Protein AF-A0A9E2JGV3-F1 (afdb_monomer_lite)

Secondary structure (DSSP, 8-state):
-HHHHHHHHHHH---EEEE---SS-SS-STT---EEEEETTEEEEEEEEEEEETTTT-SEEEEEEES-GGGGGGGEEEEEEETTSTTEEE-PPPP-SS-TTS-EEEEEEEEEEE-GGGEEE-TTTHHHHHHHHHHHHHHHHHHHHHHHHHHHHHHHHHHHTT-EETTEEGGGSHHHHHHHHHHHHHHHHHHHHHHHHHHHHHTT---HHHHHHHHHHHHHHHHHHHHHHHHHHGGGGGSTTSHHHHHHHHHGGGGTSSS-HHHHHHHHHHHHHHH---SSPPGGGSPP-TTTSS-TT-TTS-EEEETTT--EEESSS--SB-TTT--BGGGEEEEESPP-

Radius of gyration: 29.18 Å; chains: 1; bounding box: 86×60×70 Å

Structure (mmCIF, N/CA/C/O backbone):
data_AF-A0A9E2JGV3-F1
#
_entry.id   AF-A0A9E2JGV3-F1
#
loop_
_atom_site.group_PDB
_atom_site.id
_atom_site.type_symbol
_atom_site.label_atom_id
_atom_site.label_alt_id
_atom_site.label_comp_id
_atom_site.label_asym_id
_atom_site.label_entity_id
_atom_site.label_seq_id
_atom_site.pdbx_PDB_ins_code
_atom_site.Cartn_x
_atom_site.Cartn_y
_atom_site.Cartn_z
_atom_site.occupancy
_atom_site.B_iso_or_equiv
_atom_site.auth_seq_id
_atom_site.auth_comp_id
_atom_site.auth_asym_id
_atom_site.auth_atom_id
_atom_site.pdbx_PDB_model_num
ATOM 1 N N . LEU A 1 1 ? -14.587 -15.743 19.458 1.00 94.06 1 LEU A N 1
ATOM 2 C CA . LEU A 1 1 ? -14.688 -15.073 18.136 1.00 94.06 1 LEU A CA 1
ATOM 3 C C . LEU A 1 1 ? -13.999 -15.836 16.995 1.00 94.06 1 LEU A C 1
ATOM 5 O O . LEU A 1 1 ? -14.697 -16.278 16.090 1.00 94.06 1 LEU A O 1
ATOM 9 N N . LYS A 1 2 ? -12.665 -16.020 17.023 1.00 95.88 2 LYS A N 1
ATOM 10 C CA . LYS A 1 2 ? -11.894 -16.655 15.927 1.00 95.88 2 LYS A CA 1
ATOM 11 C C . LYS A 1 2 ? -12.444 -18.017 15.488 1.00 95.88 2 LYS A C 1
ATOM 13 O O . LYS A 1 2 ? -12.725 -18.186 14.311 1.00 95.88 2 LYS A O 1
ATOM 18 N N . GLU A 1 3 ? -12.644 -18.942 16.425 1.00 96.44 3 GLU A N 1
ATOM 19 C CA . GLU A 1 3 ? -13.150 -20.292 16.134 1.00 96.44 3 GLU A CA 1
ATOM 20 C C . GLU A 1 3 ? -14.514 -20.279 15.430 1.00 96.44 3 GLU A C 1
ATOM 22 O O . GLU A 1 3 ? -14.697 -20.980 14.441 1.00 96.44 3 GLU A O 1
ATOM 27 N N . LYS A 1 4 ? -15.440 -19.417 15.871 1.00 95.94 4 LYS A N 1
ATOM 28 C CA . LYS A 1 4 ? -16.768 -19.269 15.258 1.00 95.94 4 LYS A CA 1
ATOM 29 C C . LYS A 1 4 ? -16.677 -18.776 13.813 1.00 95.94 4 LYS A C 1
ATOM 31 O O . LYS A 1 4 ? -17.237 -19.404 12.927 1.00 95.94 4 LYS A O 1
ATOM 36 N N . TYR A 1 5 ? -16.001 -17.657 13.558 1.00 97.06 5 TYR A N 1
ATOM 37 C CA . TYR A 1 5 ? -16.059 -17.025 12.233 1.00 97.06 5 TYR A CA 1
ATOM 38 C C . TYR A 1 5 ? -15.041 -17.608 11.247 1.00 97.06 5 TYR A C 1
ATOM 40 O O . TYR A 1 5 ? -15.410 -17.881 10.108 1.00 97.06 5 TYR A O 1
ATOM 48 N N . LEU A 1 6 ? -13.793 -17.871 11.660 1.00 96.88 6 LEU A N 1
ATOM 49 C CA . LEU A 1 6 ? -12.765 -18.408 10.754 1.00 96.88 6 LEU A CA 1
ATOM 50 C C . LEU A 1 6 ? -13.110 -19.818 10.264 1.00 96.88 6 LEU A C 1
ATOM 52 O O . LEU A 1 6 ? -12.894 -20.117 9.092 1.00 96.88 6 LEU A O 1
ATOM 56 N N . THR A 1 7 ? -13.710 -20.657 11.116 1.00 97.06 7 THR A N 1
ATOM 57 C CA . THR A 1 7 ? -14.192 -21.984 10.705 1.00 97.06 7 THR A CA 1
ATOM 58 C C . THR A 1 7 ? -15.264 -21.875 9.624 1.00 97.06 7 THR A C 1
ATOM 60 O O . THR A 1 7 ? -15.201 -22.596 8.632 1.00 97.06 7 THR A O 1
ATOM 63 N N . ARG A 1 8 ? -16.219 -20.947 9.769 1.00 96.44 8 ARG A N 1
ATOM 64 C CA . ARG A 1 8 ? -17.284 -20.731 8.777 1.00 96.44 8 ARG A CA 1
ATOM 65 C C . ARG A 1 8 ? -16.744 -20.152 7.475 1.00 96.44 8 ARG A C 1
ATOM 67 O O . ARG A 1 8 ? -17.118 -20.612 6.407 1.00 96.44 8 ARG A O 1
ATOM 74 N N . ILE A 1 9 ? -15.804 -19.212 7.546 1.00 96.69 9 ILE A N 1
ATOM 75 C CA . ILE A 1 9 ? -15.106 -18.687 6.362 1.00 96.69 9 ILE A CA 1
ATOM 76 C C . ILE A 1 9 ? -14.437 -19.816 5.578 1.00 96.69 9 ILE A C 1
ATOM 78 O O . ILE A 1 9 ? -14.636 -19.920 4.371 1.00 96.69 9 ILE A O 1
ATOM 82 N N . ALA A 1 10 ? -13.697 -20.689 6.264 1.00 96.38 10 ALA A N 1
ATOM 83 C CA . ALA A 1 10 ? -12.974 -21.776 5.617 1.00 96.38 10 ALA A CA 1
ATOM 84 C C . ALA A 1 10 ? -13.891 -22.897 5.094 1.00 96.38 10 ALA A C 1
ATOM 86 O O . ALA A 1 10 ? -13.617 -23.454 4.036 1.00 96.38 10 ALA A O 1
ATOM 87 N N . ARG A 1 11 ? -14.958 -23.251 5.827 1.00 97.25 11 ARG A N 1
ATOM 88 C CA . ARG A 1 11 ? -15.815 -24.411 5.509 1.00 97.25 11 ARG A CA 1
ATOM 89 C C . ARG A 1 11 ? -17.047 -24.078 4.670 1.00 97.25 11 ARG A C 1
ATOM 91 O O . ARG A 1 11 ? -17.485 -24.916 3.894 1.00 97.25 11 ARG A O 1
ATOM 98 N N . GLU A 1 12 ? -17.612 -22.885 4.829 1.00 97.00 12 GLU A N 1
ATOM 99 C CA . GLU A 1 12 ? -18.848 -22.447 4.159 1.00 97.00 12 GLU A CA 1
ATOM 100 C C . GLU A 1 12 ? -18.577 -21.433 3.030 1.00 97.00 12 GLU A C 1
ATOM 102 O O . GLU A 1 12 ? -19.521 -20.860 2.490 1.00 97.00 12 GLU A O 1
ATOM 107 N N . PHE A 1 13 ? -17.307 -21.175 2.687 1.00 94.81 13 PHE A N 1
ATOM 108 C CA . PHE A 1 13 ? -16.891 -20.193 1.672 1.00 94.81 13 PHE A CA 1
ATOM 109 C C . PHE A 1 13 ? -17.457 -18.781 1.903 1.00 94.81 13 PHE A C 1
ATOM 111 O O . PHE A 1 13 ? -17.779 -18.055 0.960 1.00 94.81 13 PHE A O 1
ATOM 118 N N . LYS A 1 14 ? -17.573 -18.379 3.174 1.00 97.31 14 LYS A N 1
ATOM 119 C CA . LYS A 1 14 ? -18.063 -17.048 3.547 1.00 97.31 14 LYS A CA 1
ATOM 120 C C . LYS A 1 14 ? -17.065 -15.966 3.160 1.00 97.31 14 LYS A C 1
ATOM 122 O O . LYS A 1 14 ? -15.858 -16.114 3.358 1.00 97.31 14 LYS A O 1
ATOM 127 N N . LEU A 1 15 ? -17.575 -14.855 2.639 1.00 97.38 15 LEU A N 1
ATOM 128 C CA . LEU A 1 15 ? -16.768 -13.723 2.200 1.00 97.38 15 LEU A CA 1
ATOM 129 C C . LEU A 1 15 ? -16.633 -12.678 3.305 1.00 97.38 15 LEU A C 1
ATOM 131 O O . LEU A 1 15 ? -17.536 -12.467 4.115 1.00 97.38 15 LEU A O 1
ATOM 135 N N . MET A 1 16 ? -15.500 -11.979 3.301 1.00 97.81 16 MET A N 1
ATOM 136 C CA . MET A 1 16 ? -15.219 -10.895 4.236 1.00 97.81 16 MET A CA 1
ATOM 137 C C . MET A 1 16 ? -14.888 -9.592 3.519 1.00 97.81 16 MET A C 1
ATOM 139 O O . MET A 1 16 ? -14.370 -9.594 2.397 1.00 97.81 16 MET A O 1
ATOM 143 N N . CYS A 1 17 ? -15.111 -8.482 4.219 1.00 98.12 17 CYS A N 1
ATOM 144 C CA . CYS A 1 17 ? -14.549 -7.185 3.872 1.00 98.12 17 CYS A CA 1
ATOM 145 C C . CYS A 1 17 ? -13.900 -6.498 5.080 1.00 98.12 17 CYS A C 1
ATOM 147 O O . CYS A 1 17 ? -14.231 -6.765 6.237 1.00 98.12 17 CYS A O 1
ATOM 149 N N . PHE A 1 18 ? -12.995 -5.568 4.788 1.00 98.19 18 PHE A N 1
ATOM 150 C CA . PHE A 1 18 ? -12.298 -4.742 5.769 1.00 98.19 18 PHE A CA 1
ATOM 151 C C . PHE A 1 18 ? -12.720 -3.285 5.572 1.00 98.19 18 PHE A C 1
ATOM 153 O O . PHE A 1 18 ? -12.476 -2.711 4.510 1.00 98.19 18 PHE A O 1
ATOM 160 N N . ALA A 1 19 ? -13.402 -2.707 6.560 1.00 97.94 19 ALA A N 1
ATOM 161 C CA . ALA A 1 19 ? -14.050 -1.410 6.441 1.00 97.94 19 ALA A CA 1
ATOM 162 C C . ALA A 1 19 ? -13.463 -0.378 7.406 1.00 97.94 19 ALA A C 1
ATOM 164 O O . ALA A 1 19 ? -13.861 -0.255 8.568 1.00 97.94 19 ALA A O 1
ATOM 165 N N . THR A 1 20 ? -12.520 0.395 6.877 1.00 97.12 20 THR A N 1
ATOM 166 C CA . THR A 1 20 ? -11.820 1.453 7.613 1.00 97.12 20 THR A CA 1
ATOM 167 C C . THR A 1 20 ? -12.150 2.822 7.043 1.00 97.12 20 THR A C 1
ATOM 169 O O . THR A 1 20 ? -12.650 3.669 7.781 1.00 97.12 20 THR A O 1
ATOM 172 N N . SER A 1 21 ? -11.920 3.012 5.742 1.00 97.88 21 SER A N 1
ATOM 173 C CA . SER A 1 21 ? -12.078 4.296 5.062 1.00 97.88 21 SER A CA 1
ATOM 174 C C . SER A 1 21 ? -13.523 4.795 5.038 1.00 97.88 21 SER A C 1
ATOM 176 O O . SER A 1 21 ? -14.486 4.025 4.995 1.00 97.88 21 SER A O 1
ATOM 178 N N . GLU A 1 22 ? -13.649 6.113 5.028 1.00 98.00 22 GLU A N 1
ATOM 179 C CA . GLU A 1 22 ? -14.891 6.879 4.987 1.00 98.00 22 GLU A CA 1
ATOM 180 C C . GLU A 1 22 ? -14.847 7.862 3.810 1.00 98.00 22 GLU A C 1
ATOM 182 O O . GLU A 1 22 ? -13.780 8.053 3.222 1.00 98.00 22 GLU A O 1
ATOM 187 N N . PRO A 1 23 ? -15.972 8.495 3.430 1.00 93.50 23 PRO A N 1
ATOM 188 C CA . PRO A 1 23 ? -15.994 9.423 2.298 1.00 93.50 23 PRO A CA 1
ATOM 189 C C . PRO A 1 23 ? -14.942 10.540 2.375 1.00 93.50 23 PRO A C 1
ATOM 191 O O . PRO A 1 23 ? -14.383 10.912 1.346 1.00 93.50 23 PRO A O 1
ATOM 194 N N . THR A 1 24 ? -14.647 11.038 3.578 1.00 90.69 24 THR A N 1
ATOM 195 C CA . THR A 1 24 ? -13.684 12.125 3.825 1.00 90.69 24 THR A CA 1
ATOM 196 C C . THR A 1 24 ? -12.366 11.655 4.444 1.00 90.69 24 THR A C 1
ATOM 198 O O . THR A 1 24 ? -11.428 12.442 4.507 1.00 90.69 24 THR A O 1
ATOM 201 N N . MET A 1 25 ? -12.264 10.385 4.858 1.00 94.31 25 MET A N 1
ATOM 202 C CA . MET A 1 25 ? -11.114 9.853 5.602 1.00 94.31 25 MET A CA 1
ATOM 203 C C . MET A 1 25 ? -10.569 8.583 4.946 1.00 94.31 25 MET A C 1
ATOM 205 O O . MET A 1 25 ? -11.193 7.520 4.965 1.00 94.31 25 MET A O 1
ATOM 209 N N . GLY A 1 26 ? -9.382 8.694 4.350 1.00 94.00 26 GLY A N 1
ATOM 210 C CA . GLY A 1 26 ? -8.675 7.586 3.699 1.00 94.00 26 GLY A CA 1
ATOM 211 C C . GLY A 1 26 ? -7.306 7.351 4.322 1.00 94.00 26 GLY A C 1
ATOM 212 O O . GLY A 1 26 ? -7.109 6.375 5.041 1.00 94.00 26 GLY A O 1
ATOM 213 N N . SER A 1 27 ? -6.370 8.258 4.037 1.00 95.69 27 SER A N 1
ATOM 214 C CA . SER A 1 27 ? -5.021 8.237 4.615 1.00 95.69 27 SER A CA 1
ATOM 215 C C . SER A 1 27 ? -5.030 8.553 6.112 1.00 95.69 27 SER A C 1
ATOM 217 O O . SER A 1 27 ? -4.317 7.902 6.872 1.00 95.69 27 SER A O 1
ATOM 219 N N . ASP A 1 28 ? -5.863 9.509 6.534 1.00 95.50 28 ASP A N 1
ATOM 220 C CA . ASP A 1 28 ? -6.082 9.828 7.944 1.00 95.50 28 ASP A CA 1
ATOM 221 C C . ASP A 1 28 ? -7.122 8.882 8.559 1.00 95.50 28 ASP A C 1
ATOM 223 O O . ASP A 1 28 ? -8.303 9.189 8.692 1.00 95.50 28 ASP A O 1
ATOM 227 N N . VAL A 1 29 ? -6.674 7.677 8.909 1.00 93.81 29 VAL A N 1
ATOM 228 C CA . VAL A 1 29 ? -7.513 6.681 9.595 1.00 93.81 29 VAL A CA 1
ATOM 229 C C . VAL A 1 29 ? -7.867 7.122 11.023 1.00 93.81 29 VAL A C 1
ATOM 231 O O . VAL A 1 29 ? -8.829 6.616 11.594 1.00 93.81 29 VAL A O 1
ATOM 234 N N . ALA A 1 30 ? -7.105 8.042 11.616 1.00 95.88 30 ALA A N 1
ATOM 235 C CA . ALA A 1 30 ? -7.343 8.521 12.974 1.00 95.88 30 ALA A CA 1
ATOM 236 C C . ALA A 1 30 ? -8.586 9.413 13.060 1.00 95.88 30 ALA A C 1
ATOM 238 O O . ALA A 1 30 ? -9.268 9.406 14.080 1.00 95.88 30 ALA A O 1
ATOM 239 N N . GLY A 1 31 ? -8.876 10.146 11.981 1.00 95.88 31 GLY A N 1
ATOM 240 C CA . GLY A 1 31 ? -9.989 11.087 11.876 1.00 95.88 31 GLY A CA 1
ATOM 241 C C . GLY A 1 31 ? -11.352 10.475 11.535 1.00 95.88 31 GLY A C 1
ATOM 242 O O . GLY A 1 31 ? -12.267 11.215 11.192 1.00 95.88 31 GLY A O 1
ATOM 243 N N . ILE A 1 32 ? -11.525 9.149 11.573 1.00 97.56 32 ILE A N 1
ATOM 244 C CA . ILE A 1 32 ? -12.810 8.519 11.220 1.00 97.56 32 ILE A CA 1
ATOM 245 C C . ILE A 1 32 ? -13.972 8.987 12.117 1.00 97.56 32 ILE A C 1
ATOM 247 O O . ILE A 1 32 ? -13.807 9.196 13.317 1.00 97.56 32 ILE A O 1
ATOM 251 N N . HIS A 1 33 ? -15.171 9.078 11.540 1.00 97.38 33 HIS A N 1
ATOM 252 C CA . HIS A 1 33 ? -16.380 9.585 12.189 1.00 97.38 33 HIS A CA 1
ATOM 253 C C . HIS A 1 33 ? -17.470 8.534 12.409 1.00 97.38 33 HIS A C 1
ATOM 255 O O . HIS A 1 33 ? -18.424 8.815 13.129 1.00 97.38 33 HIS A O 1
ATOM 261 N N . CYS A 1 34 ? -17.382 7.337 11.817 1.00 98.19 34 CYS A N 1
ATOM 262 C CA . CYS A 1 34 ? -18.325 6.259 12.118 1.00 98.19 34 CYS A CA 1
ATOM 263 C C . CYS A 1 34 ? -18.299 5.972 13.624 1.00 98.19 34 CYS A C 1
ATOM 265 O O . CYS A 1 34 ? -17.265 5.572 14.163 1.00 98.19 34 CYS A O 1
ATOM 267 N N . LEU A 1 35 ? -19.436 6.178 14.287 1.00 98.50 35 LEU A N 1
ATOM 268 C CA . LEU A 1 35 ? -19.555 6.145 15.737 1.00 98.50 35 LEU A CA 1
ATOM 269 C C . LEU A 1 35 ? -19.855 4.739 16.237 1.00 98.50 35 LEU A C 1
ATOM 271 O O . LEU A 1 35 ? -20.650 4.020 15.636 1.00 98.50 35 LEU A O 1
ATOM 275 N N . ALA A 1 36 ? -19.260 4.394 17.373 1.00 98.56 36 ALA A N 1
ATOM 276 C CA . ALA A 1 36 ? -19.594 3.239 18.189 1.00 98.56 36 ALA A CA 1
ATOM 277 C C . ALA A 1 36 ? -20.024 3.721 19.578 1.00 98.56 36 ALA A C 1
ATOM 279 O O . ALA A 1 36 ? -19.198 3.896 20.469 1.00 98.56 36 ALA A O 1
ATOM 280 N N . ARG A 1 37 ? -21.321 3.963 19.780 1.00 98.19 37 ARG A N 1
ATOM 281 C CA . ARG A 1 37 ? -21.833 4.384 21.090 1.00 98.19 37 ARG A CA 1
ATOM 282 C C . ARG A 1 37 ? -21.936 3.169 22.004 1.00 98.19 37 ARG A C 1
ATOM 284 O O . ARG A 1 37 ? -22.595 2.200 21.639 1.00 98.19 37 ARG A O 1
ATOM 291 N N . GLN A 1 38 ? -21.334 3.229 23.186 1.00 97.38 38 GLN A N 1
ATOM 292 C CA . GLN A 1 38 ? -21.495 2.175 24.186 1.00 97.38 38 GLN A CA 1
ATOM 293 C C . GLN A 1 38 ? -22.949 2.116 24.688 1.00 97.38 38 GLN A C 1
ATOM 295 O O . GLN A 1 38 ? -23.578 3.153 24.924 1.00 97.38 38 GLN A O 1
ATOM 300 N N . ASP A 1 39 ? -23.483 0.904 24.827 1.00 97.44 39 ASP A N 1
ATOM 301 C CA . ASP A 1 39 ? -24.850 0.626 25.273 1.00 97.44 39 ASP A CA 1
ATOM 302 C C . ASP A 1 39 ? -24.849 -0.611 26.181 1.00 97.44 39 ASP A C 1
ATOM 304 O O . ASP A 1 39 ? -25.036 -1.744 25.738 1.00 97.44 39 ASP A O 1
ATOM 308 N N . GLY A 1 40 ? -24.552 -0.392 27.465 1.00 96.50 40 GLY A N 1
ATOM 309 C CA . GLY A 1 40 ? -24.250 -1.473 28.403 1.00 96.50 40 GLY A CA 1
ATOM 310 C C . GLY A 1 40 ? -22.936 -2.171 28.042 1.00 96.50 40 GLY A C 1
ATOM 311 O O . GLY A 1 40 ? -21.877 -1.539 28.004 1.00 96.50 40 GLY A O 1
ATOM 312 N N . GLU A 1 41 ? -23.014 -3.478 27.793 1.00 95.50 41 GLU A N 1
ATOM 313 C CA . GLU A 1 41 ? -21.887 -4.306 27.343 1.00 95.50 41 GLU A CA 1
ATOM 314 C C . GLU A 1 41 ? -21.690 -4.288 25.815 1.00 95.50 41 GLU A C 1
ATOM 316 O O . GLU A 1 41 ? -20.627 -4.674 25.324 1.00 95.50 41 GLU A O 1
ATOM 321 N N . ASP A 1 42 ? -22.693 -3.809 25.079 1.00 97.94 42 ASP A N 1
ATOM 322 C CA . ASP A 1 42 ? -22.725 -3.770 23.621 1.00 97.94 42 ASP A CA 1
ATOM 323 C C . ASP A 1 42 ? -22.298 -2.400 23.076 1.00 97.94 42 ASP A C 1
ATOM 325 O O . ASP A 1 42 ? -22.121 -1.417 23.806 1.00 97.94 42 ASP A O 1
ATOM 329 N N . TYR A 1 43 ? -22.207 -2.316 21.748 1.00 98.62 43 TYR A N 1
ATOM 330 C CA . TYR A 1 43 ? -22.047 -1.062 21.019 1.00 98.62 43 TYR A CA 1
ATOM 331 C C . TYR A 1 43 ? -23.143 -0.876 19.974 1.00 98.62 43 TYR A C 1
ATOM 333 O O . TYR A 1 43 ? -23.581 -1.829 19.336 1.00 98.62 43 TYR A O 1
ATOM 341 N N . ILE A 1 44 ? -23.544 0.371 19.744 1.00 98.69 44 ILE A N 1
ATOM 342 C CA . ILE A 1 44 ? -24.434 0.768 18.653 1.00 98.69 44 ILE A CA 1
ATOM 343 C C . ILE A 1 44 ? -23.620 1.530 17.610 1.00 98.69 44 ILE A C 1
ATOM 345 O O . ILE A 1 44 ? -23.088 2.606 17.901 1.00 98.69 44 ILE A O 1
ATOM 349 N N . LEU A 1 45 ? -23.528 0.982 16.396 1.00 98.75 45 LEU A N 1
ATOM 350 C CA . LEU A 1 45 ? -22.815 1.610 15.288 1.00 98.75 45 LEU A CA 1
ATOM 351 C C . LEU A 1 45 ? -23.727 2.520 14.463 1.00 98.75 45 LEU A C 1
ATOM 353 O O . LEU A 1 45 ? -24.802 2.106 14.022 1.00 98.75 45 LEU A O 1
ATOM 357 N N . ASN A 1 46 ? -23.245 3.734 14.193 1.00 98.75 46 ASN A N 1
ATOM 358 C CA . ASN A 1 46 ? -23.898 4.711 13.327 1.00 98.75 46 ASN A CA 1
ATOM 359 C C . ASN A 1 46 ? -22.876 5.418 12.430 1.00 98.75 46 ASN A C 1
ATOM 361 O O . ASN A 1 46 ? -21.893 5.977 12.912 1.00 98.75 46 ASN A O 1
ATOM 365 N N . GLY A 1 47 ? -23.118 5.423 11.119 1.00 97.88 47 GLY A N 1
ATOM 366 C CA . GLY A 1 47 ? -22.272 6.138 10.165 1.00 97.88 47 GLY A CA 1
ATOM 367 C C . GLY A 1 47 ? -22.140 5.437 8.822 1.00 97.88 47 GLY A C 1
ATOM 368 O O . GLY A 1 47 ? -22.996 4.654 8.400 1.00 97.88 47 GLY A O 1
ATOM 369 N N . SER A 1 48 ? -21.054 5.740 8.118 1.00 97.94 48 SER A N 1
ATOM 370 C CA . SER A 1 48 ? -20.788 5.186 6.795 1.00 97.94 48 SER A CA 1
ATOM 371 C C . SER A 1 48 ? -19.327 4.825 6.609 1.00 97.94 48 SER A C 1
ATOM 373 O O . SER A 1 48 ? -18.441 5.536 7.073 1.00 97.94 48 SER A O 1
ATOM 375 N N . LYS A 1 49 ? -19.095 3.763 5.846 1.00 98.62 49 LYS A N 1
ATOM 376 C CA . LYS A 1 49 ? -17.793 3.400 5.293 1.00 98.62 49 LYS A CA 1
ATOM 377 C C . LYS A 1 49 ? -17.848 3.494 3.779 1.00 98.62 49 LYS A C 1
ATOM 379 O O . LYS A 1 49 ? -18.912 3.348 3.176 1.00 98.62 49 LYS A O 1
ATOM 384 N N . TYR A 1 50 ? -16.711 3.748 3.151 1.00 98.12 50 TYR A N 1
ATOM 385 C CA . TYR A 1 50 ? -16.647 3.946 1.709 1.00 98.12 50 TYR A CA 1
ATOM 386 C C . TYR A 1 50 ? -15.388 3.321 1.117 1.00 98.12 50 TYR A C 1
ATOM 388 O O . TYR A 1 50 ? -14.400 3.140 1.820 1.00 98.12 50 TYR A O 1
ATOM 396 N N . TRP A 1 51 ? -15.444 2.973 -0.171 1.00 98.06 51 TRP A N 1
ATOM 397 C CA . TRP A 1 51 ? -14.402 2.211 -0.877 1.00 98.06 51 TRP A CA 1
ATOM 398 C C . TRP A 1 51 ? -14.225 0.761 -0.399 1.00 98.06 51 TRP A C 1
ATOM 400 O O . TRP A 1 51 ? -13.132 0.203 -0.480 1.00 98.06 51 TRP A O 1
ATOM 410 N N . ILE A 1 52 ? -15.296 0.115 0.075 1.00 98.62 52 ILE A N 1
ATOM 411 C CA . ILE A 1 52 ? -15.186 -1.198 0.714 1.00 98.62 52 ILE A CA 1
ATOM 412 C C . ILE A 1 52 ? -15.221 -2.318 -0.317 1.00 98.62 52 ILE A C 1
ATOM 414 O O . ILE A 1 52 ? -16.278 -2.674 -0.847 1.00 98.62 52 ILE A O 1
ATOM 418 N N . THR A 1 53 ? -14.046 -2.889 -0.586 1.00 98.50 53 THR A N 1
ATOM 419 C CA . THR A 1 53 ? -13.896 -4.103 -1.394 1.00 98.50 53 THR A CA 1
ATOM 420 C C . THR A 1 53 ? -14.696 -5.249 -0.779 1.00 98.50 53 THR A C 1
ATOM 422 O O . THR A 1 53 ? -14.639 -5.465 0.428 1.00 98.50 53 THR A O 1
ATOM 425 N N . ASN A 1 54 ? -15.444 -5.973 -1.610 1.00 98.25 54 ASN A N 1
ATOM 426 C CA . ASN A 1 54 ? -16.414 -7.006 -1.239 1.00 98.25 54 ASN A CA 1
ATOM 427 C C . ASN A 1 54 ? -17.606 -6.539 -0.390 1.00 98.25 54 ASN A C 1
ATOM 429 O O . ASN A 1 54 ? -18.425 -7.382 -0.053 1.00 98.25 54 ASN A O 1
ATOM 433 N N . GLY A 1 55 ? -17.791 -5.257 -0.057 1.00 97.81 55 GLY A N 1
ATOM 434 C CA . GLY A 1 55 ? -18.882 -4.852 0.852 1.00 97.81 55 GLY A CA 1
ATOM 435 C C . GLY A 1 55 ? -20.292 -5.231 0.356 1.00 97.81 55 GLY A C 1
ATOM 436 O O . GLY A 1 55 ? -21.192 -5.523 1.141 1.00 97.81 55 GLY A O 1
ATOM 437 N N . GLY A 1 56 ? -20.487 -5.319 -0.961 1.00 97.12 56 GLY A N 1
ATOM 438 C CA . GLY A 1 56 ? -21.734 -5.760 -1.585 1.00 97.12 56 GLY A CA 1
ATOM 439 C C . GLY A 1 56 ? -21.937 -7.277 -1.590 1.00 97.12 56 GLY A C 1
ATOM 440 O O . GLY A 1 56 ? -23.039 -7.709 -1.910 1.00 97.12 56 GLY A O 1
ATOM 441 N N . LEU A 1 57 ? -20.930 -8.065 -1.204 1.00 97.44 57 LEU A N 1
ATOM 442 C CA . LEU A 1 57 ? -20.921 -9.534 -1.256 1.00 97.44 57 LEU A CA 1
ATOM 443 C C . LEU A 1 57 ? -20.535 -10.203 0.077 1.00 97.44 57 LEU A C 1
ATOM 445 O O . LEU A 1 57 ? -20.860 -11.365 0.280 1.00 97.44 57 LEU A O 1
ATOM 449 N N . ALA A 1 58 ? -19.833 -9.497 0.965 1.00 98.06 58 ALA A N 1
ATOM 450 C CA . ALA A 1 58 ? -19.293 -10.036 2.206 1.00 98.06 58 ALA A CA 1
ATOM 451 C C . ALA A 1 58 ? -20.404 -10.433 3.182 1.00 98.06 58 ALA A C 1
ATOM 453 O O . ALA A 1 58 ? -21.354 -9.671 3.384 1.00 98.06 58 ALA A O 1
ATOM 454 N N . ASP A 1 59 ? -20.242 -11.598 3.809 1.00 98.25 59 ASP A N 1
ATOM 455 C CA . ASP A 1 59 ? -21.066 -12.073 4.920 1.00 98.25 59 ASP A CA 1
ATOM 456 C C . ASP A 1 59 ? -20.654 -11.396 6.234 1.00 98.25 59 ASP A C 1
ATOM 458 O O . ASP A 1 59 ? -21.509 -11.048 7.051 1.00 98.25 59 ASP A O 1
ATOM 462 N N . TYR A 1 60 ? -19.344 -11.185 6.417 1.00 98.38 60 TYR A N 1
ATOM 463 C CA . TYR A 1 60 ? -18.757 -10.612 7.629 1.00 98.38 60 TYR A CA 1
ATOM 464 C C . TYR A 1 60 ? -17.913 -9.381 7.322 1.00 98.38 60 TYR A C 1
ATOM 466 O O . TYR A 1 60 ? -17.169 -9.328 6.341 1.00 98.38 60 TYR A O 1
ATOM 474 N N . MET A 1 61 ? -17.994 -8.392 8.201 1.00 98.38 61 MET A N 1
ATOM 475 C CA . MET A 1 61 ? -17.331 -7.109 8.029 1.00 98.38 61 MET A CA 1
ATOM 476 C C . MET A 1 61 ? -16.519 -6.791 9.278 1.00 98.38 61 MET A C 1
ATOM 478 O O . MET A 1 61 ? -17.072 -6.712 10.374 1.00 98.38 61 MET A O 1
ATOM 482 N N . THR A 1 62 ? -15.218 -6.570 9.112 1.00 98.38 62 THR A N 1
ATOM 483 C CA . THR A 1 62 ? -14.410 -5.918 10.147 1.00 98.38 62 THR A CA 1
ATOM 484 C C . THR A 1 62 ? -14.595 -4.415 9.996 1.00 98.38 62 THR A C 1
ATOM 486 O O . THR A 1 62 ? -14.147 -3.848 9.000 1.00 98.38 62 THR A O 1
ATOM 489 N N . ILE A 1 63 ? -15.255 -3.772 10.956 1.00 98.38 63 ILE A N 1
ATOM 490 C CA . ILE A 1 63 ? -15.532 -2.333 10.959 1.00 98.38 63 ILE A CA 1
ATOM 491 C C . ILE A 1 63 ? -14.657 -1.648 12.005 1.00 98.38 63 ILE A C 1
ATOM 493 O O . ILE A 1 63 ? -14.636 -2.067 13.160 1.00 98.38 63 ILE A O 1
ATOM 497 N N . PHE A 1 64 ? -13.978 -0.568 11.623 1.00 98.62 64 PHE A N 1
ATOM 498 C CA . PHE A 1 64 ? -13.315 0.331 12.572 1.00 98.62 64 PHE A CA 1
ATOM 499 C C . PHE A 1 64 ? -14.210 1.533 12.829 1.00 98.62 64 PHE A C 1
ATOM 501 O O . PHE A 1 64 ? -14.619 2.199 11.882 1.00 98.62 64 PHE A O 1
ATOM 508 N N . ALA A 1 65 ? -14.517 1.815 14.086 1.00 98.56 65 ALA A N 1
ATOM 509 C CA . ALA A 1 65 ? -15.399 2.911 14.476 1.00 98.56 65 ALA A CA 1
ATOM 510 C C . ALA A 1 65 ? -14.868 3.565 15.752 1.00 98.56 65 ALA A C 1
ATOM 512 O O . ALA A 1 65 ? -14.194 2.909 16.549 1.00 98.56 65 ALA A O 1
ATOM 513 N N . THR A 1 66 ? -15.139 4.855 15.924 1.00 98.44 66 THR A N 1
ATOM 514 C CA . THR A 1 66 ? -14.673 5.631 17.074 1.00 98.44 66 THR A CA 1
ATOM 515 C C . THR A 1 66 ? -15.775 5.804 18.113 1.00 98.44 66 THR A C 1
ATOM 517 O O . THR A 1 66 ? -16.942 5.972 17.765 1.00 98.44 66 THR A O 1
ATOM 520 N N . VAL A 1 67 ? -15.423 5.785 19.397 1.00 98.00 67 VAL A N 1
ATOM 521 C CA . VAL A 1 67 ? -16.343 6.200 20.473 1.00 98.00 67 VAL A CA 1
ATOM 522 C C . VAL A 1 67 ? -16.392 7.721 20.632 1.00 98.00 67 VAL A C 1
ATOM 524 O O . VAL A 1 67 ? -17.372 8.256 21.138 1.00 98.00 67 VAL A O 1
ATOM 527 N N . ASN A 1 68 ? -15.333 8.409 20.197 1.00 96.31 68 ASN A N 1
ATOM 528 C CA . ASN A 1 68 ? -15.200 9.859 20.221 1.00 96.31 68 ASN A CA 1
ATOM 529 C C . ASN A 1 68 ? -14.214 10.292 19.115 1.00 96.31 68 ASN A C 1
ATOM 531 O O . ASN A 1 68 ? -13.027 9.972 19.225 1.00 96.31 68 ASN A O 1
ATOM 535 N N . PRO A 1 69 ? -14.653 11.018 18.069 1.00 93.75 69 PRO A N 1
ATOM 536 C CA . PRO A 1 69 ? -13.761 11.524 17.023 1.00 93.75 69 PRO A CA 1
ATOM 537 C C . PRO A 1 69 ? -12.593 12.372 17.554 1.00 93.75 69 PRO A C 1
ATOM 539 O O . PRO A 1 69 ? -11.487 12.284 17.027 1.00 93.75 69 PRO A O 1
ATOM 542 N N . GLU A 1 70 ? -12.797 13.132 18.634 1.00 96.31 70 GLU A N 1
ATOM 543 C CA . GLU A 1 70 ? -11.755 13.980 19.234 1.00 96.31 70 GLU A CA 1
ATOM 544 C C . GLU A 1 70 ? -10.630 13.166 19.885 1.00 96.31 70 GLU A C 1
ATOM 546 O O . GLU A 1 70 ? -9.501 13.636 19.993 1.00 96.31 70 GLU A O 1
ATOM 551 N N . ALA A 1 71 ? -10.904 11.918 20.277 1.00 95.88 71 ALA A N 1
ATOM 552 C CA . ALA A 1 71 ? -9.904 11.028 20.864 1.00 95.88 71 ALA A CA 1
ATOM 553 C C . ALA A 1 71 ? -8.951 10.413 19.819 1.00 95.88 71 ALA A C 1
ATOM 555 O O . ALA A 1 71 ? -8.024 9.686 20.190 1.00 95.88 71 ALA A O 1
ATOM 556 N N . GLN A 1 72 ? -9.174 10.670 18.522 1.00 95.81 72 GLN A N 1
ATOM 557 C CA . GLN A 1 72 ? -8.356 10.184 17.406 1.00 95.81 72 GLN A CA 1
ATOM 558 C C . GLN A 1 72 ? -8.017 8.686 17.554 1.00 95.81 72 GLN A C 1
ATOM 560 O O . GLN A 1 72 ? -8.897 7.855 17.783 1.00 95.81 72 GLN A O 1
ATOM 565 N N . HIS A 1 73 ? -6.731 8.321 17.491 1.00 95.88 73 HIS A N 1
ATOM 566 C CA . HIS A 1 73 ? -6.246 6.945 17.626 1.00 95.88 73 HIS A CA 1
ATOM 567 C C . HIS A 1 73 ? -6.751 6.229 18.892 1.00 95.88 73 HIS A C 1
ATOM 569 O O . HIS A 1 73 ? -7.003 5.023 18.845 1.00 95.88 73 HIS A O 1
ATOM 575 N N . ALA A 1 74 ? -6.918 6.957 20.003 1.00 96.75 74 ALA A N 1
ATOM 576 C CA . ALA A 1 74 ? -7.342 6.407 21.289 1.00 96.75 74 ALA A CA 1
ATOM 577 C C . ALA A 1 74 ? -8.854 6.118 21.353 1.00 96.75 74 ALA A C 1
ATOM 579 O O . ALA A 1 74 ? -9.293 5.348 22.203 1.00 96.75 74 ALA A O 1
ATOM 580 N N . GLY A 1 75 ? -9.654 6.687 20.446 1.00 97.12 75 GLY A N 1
ATOM 581 C CA . GLY A 1 75 ? -11.100 6.453 20.377 1.00 97.12 75 GLY A CA 1
ATOM 582 C C . GLY A 1 75 ? -11.505 5.239 19.537 1.00 97.12 75 GLY A C 1
ATOM 583 O O . GLY A 1 75 ? -12.647 4.788 19.616 1.00 97.12 75 GLY A O 1
ATOM 584 N N . ILE A 1 76 ? -10.596 4.695 18.723 1.00 98.44 76 ILE A N 1
ATOM 585 C CA . ILE A 1 76 ? -10.942 3.715 17.684 1.00 98.44 76 ILE A CA 1
ATOM 586 C C . ILE A 1 76 ? -10.992 2.293 18.249 1.00 98.44 76 ILE A C 1
ATOM 588 O O . ILE A 1 76 ? -10.005 1.790 18.793 1.00 98.44 76 ILE A O 1
ATOM 592 N N . GLY A 1 77 ? -12.127 1.622 18.052 1.00 98.44 77 GLY A N 1
ATOM 593 C CA . GLY A 1 77 ? -12.324 0.185 18.253 1.00 98.44 77 GLY A CA 1
ATOM 594 C C . GLY A 1 77 ? -12.456 -0.574 16.929 1.00 98.44 77 GLY A C 1
ATOM 595 O O . GLY A 1 77 ? -12.536 0.025 15.852 1.00 98.44 77 GLY A O 1
ATOM 596 N N . ALA A 1 78 ? -12.476 -1.904 17.007 1.00 98.62 78 ALA A N 1
ATOM 597 C CA . ALA A 1 78 ? -12.713 -2.788 15.869 1.00 98.62 78 ALA A CA 1
ATOM 598 C C . ALA A 1 78 ? -13.812 -3.805 16.193 1.00 98.62 78 ALA A C 1
ATOM 600 O O . ALA A 1 78 ? -13.781 -4.462 17.234 1.00 98.62 78 ALA A O 1
ATOM 601 N N . PHE A 1 79 ? -14.751 -3.970 15.269 1.00 98.69 79 PHE A N 1
ATOM 602 C CA . PHE A 1 79 ? -16.000 -4.695 15.476 1.00 98.69 79 PHE A CA 1
ATOM 603 C C . PHE A 1 79 ? -16.240 -5.674 14.331 1.00 98.69 79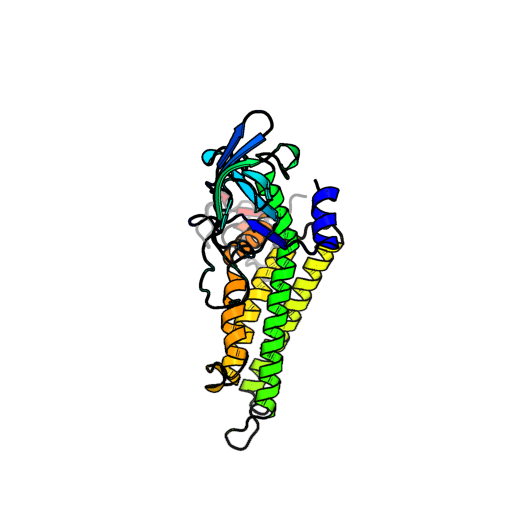 PHE A C 1
ATOM 605 O O . PHE A 1 79 ? -15.970 -5.350 13.175 1.00 98.69 79 PHE A O 1
ATOM 612 N N . LEU A 1 80 ? -16.763 -6.861 14.638 1.00 98.69 80 LEU A N 1
ATOM 613 C CA . LEU A 1 80 ? -17.253 -7.797 13.633 1.00 98.69 80 LEU A CA 1
ATOM 614 C C . LEU A 1 80 ? -18.762 -7.622 13.472 1.00 98.69 80 LEU A C 1
ATOM 616 O O . LEU A 1 80 ? -19.517 -7.850 14.416 1.00 98.69 80 LEU A O 1
ATOM 620 N N . VAL A 1 81 ? -19.194 -7.274 12.263 1.00 98.62 81 VAL A N 1
ATOM 621 C CA . VAL A 1 81 ? -20.604 -7.075 11.904 1.00 98.62 81 VAL A CA 1
ATOM 622 C C . VAL A 1 81 ? -21.008 -8.093 10.843 1.00 98.62 81 VAL A C 1
ATOM 624 O O . VAL A 1 81 ? -20.272 -8.303 9.877 1.00 98.62 81 VAL A O 1
ATOM 627 N N . GLU A 1 82 ? -22.173 -8.722 11.000 1.00 98.31 82 GLU A N 1
ATOM 628 C CA . GLU A 1 82 ? -22.738 -9.570 9.946 1.00 98.31 82 GLU A CA 1
ATOM 629 C C . GLU A 1 82 ? -23.628 -8.758 9.003 1.00 98.31 82 GLU A C 1
ATOM 631 O O . GLU A 1 82 ? -24.373 -7.871 9.417 1.00 98.31 82 GLU A O 1
ATOM 636 N N . ARG A 1 83 ? -23.596 -9.108 7.716 1.00 97.19 83 ARG A N 1
ATOM 637 C CA . ARG A 1 83 ? -24.350 -8.422 6.658 1.00 97.19 83 ARG A CA 1
ATOM 638 C C . ARG A 1 83 ? -25.851 -8.318 6.929 1.00 97.19 83 ARG A C 1
ATOM 640 O O . ARG A 1 83 ? -26.461 -7.314 6.581 1.00 97.19 83 ARG A O 1
ATOM 647 N N . ASN A 1 84 ? -26.438 -9.370 7.493 1.00 96.88 84 ASN A N 1
ATOM 648 C CA . ASN A 1 84 ? -27.888 -9.498 7.643 1.00 96.88 84 ASN A CA 1
ATOM 649 C C . ASN A 1 84 ? -28.416 -8.861 8.934 1.00 96.88 84 ASN A C 1
ATOM 651 O O . ASN A 1 84 ? -29.609 -8.963 9.217 1.00 96.88 84 ASN A O 1
ATOM 655 N N . TRP A 1 85 ? -27.551 -8.239 9.739 1.00 98.44 85 TRP A N 1
ATOM 656 C CA . TRP A 1 85 ? -27.998 -7.568 10.951 1.00 98.44 85 TRP A CA 1
ATOM 657 C C . TRP A 1 85 ? -28.852 -6.333 10.627 1.00 98.44 85 TRP A C 1
ATOM 659 O O . TRP A 1 85 ? -28.557 -5.610 9.667 1.00 98.44 85 TRP A O 1
ATOM 669 N N . PRO A 1 86 ? -29.904 -6.059 11.424 1.00 98.62 86 PRO A N 1
ATOM 670 C CA . PRO A 1 86 ? -30.720 -4.863 11.257 1.00 98.62 86 PRO A CA 1
ATOM 671 C C . PRO A 1 86 ? -29.860 -3.596 11.245 1.00 98.62 86 PRO A C 1
ATOM 673 O O . PRO A 1 86 ? -28.974 -3.437 12.080 1.00 98.62 86 PRO A O 1
ATOM 676 N N . GLY A 1 87 ? -30.122 -2.704 10.286 1.00 98.25 87 GLY A N 1
ATOM 677 C CA . GLY A 1 87 ? -29.409 -1.431 10.154 1.00 98.25 87 GLY A CA 1
ATOM 678 C C . GLY A 1 87 ? -28.171 -1.455 9.252 1.00 98.25 87 GLY A C 1
ATOM 679 O O . GLY A 1 87 ? -27.676 -0.384 8.903 1.00 98.25 87 GLY A O 1
ATOM 680 N N . VAL A 1 88 ? -27.694 -2.631 8.824 1.00 98.62 88 VAL A N 1
ATOM 681 C CA . VAL A 1 88 ? -26.578 -2.761 7.872 1.00 98.62 88 VAL A CA 1
ATOM 682 C C . VAL A 1 88 ? -27.096 -2.628 6.441 1.00 98.62 88 VAL A C 1
ATOM 684 O O . VAL A 1 88 ? -28.022 -3.327 6.029 1.00 98.62 88 VAL A O 1
ATOM 687 N N . ARG A 1 89 ? -26.502 -1.725 5.654 1.00 98.19 89 ARG A N 1
ATOM 688 C CA . ARG A 1 89 ? -26.864 -1.514 4.244 1.00 98.19 89 ARG A CA 1
ATOM 689 C C . ARG A 1 89 ? -25.627 -1.363 3.370 1.00 98.19 89 ARG A C 1
ATOM 691 O O . ARG A 1 89 ? -24.699 -0.640 3.719 1.00 98.19 89 ARG A O 1
ATOM 698 N N . ALA A 1 90 ? -25.647 -1.998 2.201 1.00 98.25 90 ALA A N 1
ATOM 699 C CA . ALA A 1 90 ? -24.647 -1.802 1.157 1.00 98.25 90 ALA A CA 1
ATOM 700 C C . ALA A 1 90 ? -25.202 -0.892 0.052 1.00 98.25 90 ALA A C 1
ATOM 702 O O . ALA A 1 90 ? -26.359 -1.020 -0.347 1.00 98.25 90 ALA A O 1
ATOM 703 N N . GLY A 1 91 ? -24.368 0.025 -0.432 1.00 97.38 91 GLY A N 1
ATOM 704 C CA . GLY A 1 91 ? -24.672 0.872 -1.579 1.00 97.38 91 GLY A CA 1
ATOM 705 C C . GLY A 1 91 ? -24.478 0.154 -2.916 1.00 97.38 91 GLY A C 1
ATOM 706 O O . GLY A 1 91 ? -24.181 -1.041 -2.984 1.00 97.38 91 GLY A O 1
ATOM 707 N N . GLN A 1 92 ? -24.613 0.916 -3.999 1.00 97.75 92 GLN A N 1
ATOM 708 C CA . GLN A 1 92 ? -24.345 0.420 -5.346 1.00 97.75 92 GLN A CA 1
ATOM 709 C C . GLN A 1 92 ? -22.846 0.191 -5.585 1.00 97.75 92 GLN A C 1
ATOM 711 O O . GLN A 1 92 ? -21.985 0.796 -4.940 1.00 97.75 92 GLN A O 1
ATOM 716 N N . HIS A 1 93 ? -22.547 -0.690 -6.541 1.00 98.12 93 HIS A N 1
ATOM 717 C CA . HIS A 1 93 ? -21.183 -0.944 -6.999 1.00 98.12 93 HIS A CA 1
ATOM 718 C C . HIS A 1 93 ? -20.575 0.307 -7.638 1.00 98.12 93 HIS A C 1
ATOM 720 O O . HIS A 1 93 ? -21.148 0.882 -8.561 1.00 98.12 93 HIS A O 1
ATOM 726 N N . ILE A 1 94 ? -19.395 0.706 -7.164 1.00 97.94 94 ILE A N 1
ATOM 727 C CA . ILE A 1 94 ? -18.725 1.927 -7.603 1.00 97.94 94 ILE A CA 1
ATOM 728 C C . ILE A 1 94 ? -18.055 1.694 -8.971 1.00 97.94 94 ILE A C 1
ATOM 730 O O . ILE A 1 94 ? -17.236 0.770 -9.103 1.00 97.94 94 ILE A O 1
ATOM 734 N N . PRO A 1 95 ? -18.332 2.534 -9.989 1.00 97.62 95 PRO A N 1
ATOM 735 C CA . PRO A 1 95 ? -17.636 2.476 -11.269 1.00 97.62 95 PRO A CA 1
ATOM 736 C C . PRO A 1 95 ? -16.182 2.945 -11.105 1.00 97.62 95 PRO A C 1
ATOM 738 O O . PRO A 1 95 ? -15.916 4.065 -10.679 1.00 97.62 95 PRO A O 1
ATOM 741 N N . LYS A 1 96 ? -15.224 2.073 -11.442 1.00 97.75 96 LYS A N 1
ATOM 742 C CA . LYS A 1 96 ? -13.777 2.312 -11.286 1.00 97.75 96 LYS A CA 1
ATOM 743 C C . LYS A 1 96 ? -13.042 2.225 -12.623 1.00 97.75 96 LYS A C 1
ATOM 745 O O . LYS A 1 96 ? -13.468 1.504 -13.525 1.00 97.75 96 LYS A O 1
ATOM 750 N N . LEU A 1 97 ? -11.886 2.887 -12.705 1.00 98.06 97 LEU A N 1
ATOM 751 C CA . LEU A 1 97 ? -10.957 2.811 -13.841 1.00 98.06 97 LEU A CA 1
ATOM 752 C C . LEU A 1 97 ? -10.491 1.366 -14.115 1.00 98.06 97 LEU A C 1
ATOM 754 O O . LEU A 1 97 ? -10.611 0.850 -15.230 1.00 98.06 97 LEU A O 1
ATOM 758 N N . GLY A 1 98 ? -9.969 0.711 -13.080 1.00 97.81 98 GLY A N 1
ATOM 759 C CA . GLY A 1 98 ? -9.444 -0.653 -13.105 1.00 97.81 98 GLY A CA 1
ATOM 760 C C . GLY A 1 98 ? -10.064 -1.527 -12.020 1.00 97.81 98 GLY A C 1
ATOM 761 O O . GLY A 1 98 ? -10.905 -1.073 -11.241 1.00 97.81 98 GLY A O 1
ATOM 762 N N . GLN A 1 99 ? -9.679 -2.801 -11.999 1.00 97.94 99 GLN A N 1
ATOM 763 C CA . GLN A 1 99 ? -10.185 -3.828 -11.083 1.00 97.94 99 GLN A CA 1
ATOM 764 C C . GLN A 1 99 ? -11.721 -3.879 -11.065 1.00 97.94 99 GLN A C 1
ATOM 766 O O . GLN A 1 99 ? -12.370 -3.991 -10.027 1.00 97.94 99 GLN A O 1
ATOM 771 N N . ARG A 1 100 ? -12.325 -3.743 -12.250 1.00 97.81 100 ARG A N 1
ATOM 772 C CA . ARG A 1 100 ? -13.769 -3.518 -12.423 1.00 97.81 100 ARG A CA 1
ATOM 773 C C . ARG A 1 100 ? -14.637 -4.702 -11.991 1.00 97.81 100 ARG A C 1
ATOM 775 O O . ARG A 1 100 ? -15.788 -4.481 -11.629 1.00 97.81 100 ARG A O 1
ATOM 782 N N . CYS A 1 101 ? -14.086 -5.918 -12.017 1.00 97.12 101 CYS A N 1
ATOM 783 C CA . CYS A 1 101 ? -14.753 -7.125 -11.523 1.00 97.12 101 CYS A CA 1
ATOM 784 C C . CYS A 1 101 ? -14.775 -7.217 -9.990 1.00 97.12 101 CYS A C 1
ATOM 786 O O . CYS A 1 101 ? -15.624 -7.911 -9.443 1.00 97.12 101 CYS A O 1
ATOM 788 N N . SER A 1 102 ? -13.871 -6.517 -9.297 1.00 97.69 102 SER A N 1
ATOM 789 C CA . SER A 1 102 ? -13.858 -6.471 -7.837 1.00 97.69 102 SER A CA 1
ATOM 790 C C . SER A 1 102 ? -15.002 -5.591 -7.353 1.00 97.69 102 SER A C 1
ATOM 792 O O . SER A 1 102 ? -15.045 -4.406 -7.704 1.00 97.69 102 SER A O 1
ATOM 794 N N . ASN A 1 103 ? -15.919 -6.159 -6.565 1.00 98.19 103 ASN A N 1
ATOM 795 C CA . ASN A 1 103 ? -17.022 -5.426 -5.953 1.00 98.19 103 ASN A CA 1
ATOM 796 C C . ASN A 1 103 ? -16.473 -4.381 -4.974 1.00 98.19 103 ASN A C 1
ATOM 798 O O . ASN A 1 103 ? -15.673 -4.707 -4.102 1.00 98.19 103 ASN A O 1
ATOM 802 N N . THR A 1 104 ? -16.900 -3.127 -5.106 1.00 98.50 104 THR A N 1
ATOM 803 C CA . THR A 1 104 ? -16.533 -2.056 -4.171 1.00 98.50 104 THR A CA 1
ATOM 804 C C . THR A 1 104 ? -17.746 -1.176 -3.957 1.00 98.50 104 THR A C 1
ATOM 806 O O . THR A 1 104 ? -18.313 -0.693 -4.933 1.00 98.50 104 THR A O 1
ATOM 809 N N . VAL A 1 105 ? -18.143 -0.970 -2.705 1.00 98.69 105 VAL A N 1
ATOM 810 C CA . VAL A 1 105 ? -19.373 -0.242 -2.360 1.00 98.69 105 VAL A CA 1
ATOM 811 C C . VAL A 1 105 ? -19.140 0.712 -1.190 1.00 98.69 105 VAL A C 1
ATOM 813 O O . VAL A 1 105 ? -18.135 0.621 -0.481 1.00 98.69 105 VAL A O 1
ATOM 816 N N . GLY A 1 106 ? -20.098 1.608 -0.965 1.00 98.44 106 GLY A N 1
ATOM 817 C CA . GLY A 1 106 ? -20.303 2.204 0.352 1.00 98.44 106 GLY A CA 1
ATOM 818 C C . GLY A 1 106 ? -21.054 1.246 1.279 1.00 98.44 106 GLY A C 1
ATOM 819 O O . GLY A 1 106 ? -21.863 0.441 0.815 1.00 98.44 106 GLY A O 1
ATOM 820 N N . LEU A 1 107 ? -20.807 1.347 2.580 1.00 98.56 107 LEU A N 1
ATOM 821 C CA . LEU A 1 107 ? -21.585 0.689 3.626 1.00 98.56 107 LEU A CA 1
ATOM 822 C C . LEU A 1 107 ? -22.186 1.755 4.539 1.00 98.56 107 LEU A C 1
ATOM 824 O O . LEU A 1 107 ? -21.533 2.751 4.845 1.00 98.56 107 LEU A O 1
ATOM 828 N N . ASN A 1 108 ? -23.414 1.542 4.989 1.00 98.44 108 ASN A N 1
ATOM 829 C CA . ASN A 1 108 ? -24.089 2.392 5.957 1.00 98.44 108 ASN A CA 1
ATOM 830 C C . ASN A 1 108 ? -24.568 1.545 7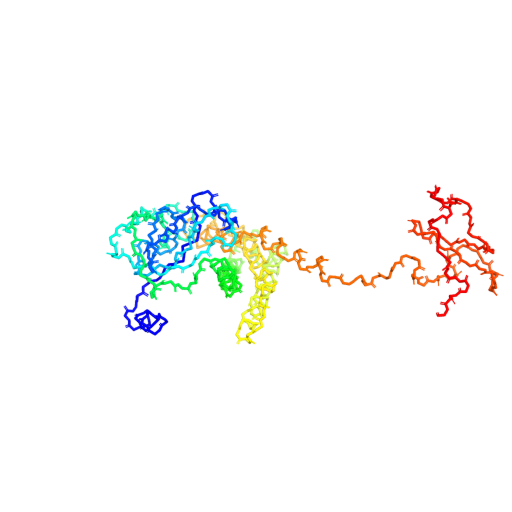.136 1.00 98.44 108 ASN A C 1
ATOM 832 O O . ASN A 1 108 ? -25.050 0.426 6.952 1.00 98.44 108 ASN A O 1
ATOM 836 N N . PHE A 1 109 ? -24.419 2.108 8.329 1.00 98.62 109 PHE A N 1
ATOM 837 C CA . PHE A 1 109 ? -24.832 1.515 9.589 1.00 98.62 109 PHE A CA 1
ATOM 838 C C . PHE A 1 109 ? -25.788 2.497 10.256 1.00 98.62 109 PHE A C 1
ATOM 840 O O . PHE A 1 109 ? -25.422 3.654 10.481 1.00 98.62 109 PHE A O 1
ATOM 847 N N . LYS A 1 110 ? -27.010 2.042 10.526 1.00 98.62 110 LYS A N 1
ATOM 848 C CA . LYS A 1 110 ? -28.022 2.793 11.267 1.00 98.62 110 LYS A CA 1
ATOM 849 C C . LYS A 1 110 ? -28.486 1.967 12.458 1.00 98.62 110 LYS A C 1
ATOM 851 O O . LYS A 1 110 ? -29.187 0.979 12.265 1.00 98.62 110 LYS A O 1
ATOM 856 N N . ASP A 1 111 ? -28.086 2.384 13.651 1.00 98.56 111 ASP A N 1
ATOM 857 C CA . ASP A 1 111 ? -28.418 1.737 14.924 1.00 98.56 111 ASP A CA 1
ATOM 858 C C . ASP A 1 111 ? -28.087 0.235 14.961 1.00 98.56 111 ASP A C 1
ATOM 860 O O . ASP A 1 111 ? -28.834 -0.584 15.496 1.00 98.56 111 ASP A O 1
ATOM 864 N N . VAL A 1 112 ? -26.944 -0.141 14.379 1.00 98.81 112 VAL A N 1
ATOM 865 C CA . VAL A 1 112 ? -26.512 -1.544 14.322 1.00 98.81 112 VAL A CA 1
ATOM 866 C C . VAL A 1 112 ? -25.954 -1.948 15.679 1.00 98.81 112 VAL A C 1
ATOM 868 O O . VAL A 1 112 ? -24.885 -1.481 16.073 1.00 98.81 112 VAL A O 1
ATOM 871 N N . ARG A 1 113 ? -26.657 -2.834 16.386 1.00 98.69 113 ARG A N 1
ATOM 872 C CA . ARG A 1 113 ? -26.191 -3.398 17.657 1.00 98.69 113 ARG A CA 1
ATOM 873 C C . ARG A 1 113 ? -25.103 -4.441 17.416 1.00 98.69 113 ARG A C 1
ATOM 875 O O . ARG A 1 113 ? -25.321 -5.417 16.704 1.00 98.69 113 ARG A O 1
ATOM 882 N N . VAL A 1 114 ? -23.949 -4.235 18.035 1.00 98.56 114 VAL A N 1
ATOM 883 C CA . VAL A 1 114 ? -22.812 -5.152 18.049 1.00 98.56 114 VAL A CA 1
ATOM 884 C C . VAL A 1 114 ? -22.665 -5.711 19.462 1.00 98.56 114 VAL A C 1
ATOM 886 O O . VAL A 1 114 ? -22.301 -4.953 20.365 1.00 98.56 114 VAL A O 1
ATOM 889 N N . PRO A 1 115 ? -22.917 -7.016 19.656 1.00 98.12 115 PRO A N 1
ATOM 890 C CA . PRO A 1 115 ? -22.728 -7.670 20.942 1.00 98.12 115 PRO A CA 1
ATOM 891 C C . PRO A 1 115 ? -21.277 -7.611 21.429 1.00 98.12 115 PRO A C 1
ATOM 893 O O . PRO A 1 115 ? -20.344 -7.623 20.614 1.00 98.12 115 PRO A O 1
ATOM 896 N N . LYS A 1 116 ? -21.069 -7.625 22.749 1.00 97.81 116 LYS A N 1
ATOM 897 C CA . LYS A 1 116 ? -19.732 -7.663 23.375 1.00 97.81 116 LYS A CA 1
ATOM 898 C C . LYS A 1 116 ? -18.809 -8.730 22.781 1.00 97.81 116 LYS A C 1
ATOM 900 O O . LYS A 1 116 ? -17.631 -8.471 22.539 1.00 97.81 116 LYS A O 1
ATOM 905 N N . GLU A 1 117 ? -19.323 -9.926 22.499 1.00 97.44 117 GLU A N 1
ATOM 906 C CA . GLU A 1 117 ? -18.540 -11.039 21.950 1.00 97.44 117 GLU A CA 1
ATOM 907 C C . GLU A 1 117 ? -18.030 -10.804 20.519 1.00 97.44 117 GLU A C 1
ATOM 909 O O . GLU A 1 117 ? -17.134 -11.521 20.061 1.00 97.44 117 GLU A O 1
ATOM 914 N N . ASN A 1 118 ? -18.588 -9.808 19.825 1.00 98.31 118 ASN A N 1
ATOM 915 C CA . ASN A 1 118 ? -18.246 -9.393 18.469 1.00 98.31 118 ASN A CA 1
ATOM 916 C C . ASN A 1 118 ? -17.288 -8.187 18.429 1.00 98.31 118 ASN A C 1
ATOM 918 O O . ASN A 1 118 ? -16.895 -7.748 17.344 1.00 98.31 118 ASN A O 1
ATOM 922 N N . VAL A 1 119 ? -16.850 -7.681 19.584 1.00 98.25 119 VAL A N 1
ATOM 923 C CA . VAL A 1 119 ? -15.766 -6.696 19.676 1.00 98.25 119 VAL A CA 1
ATOM 924 C C . VAL A 1 119 ? -14.430 -7.405 19.418 1.00 98.25 119 VAL A C 1
ATOM 926 O O . VAL A 1 119 ? -14.009 -8.278 20.174 1.00 98.25 119 VAL A O 1
ATOM 929 N N . ILE A 1 120 ? -13.754 -7.050 18.321 1.00 98.19 120 ILE A N 1
ATOM 930 C CA . ILE A 1 120 ? -12.441 -7.606 17.949 1.00 98.19 120 ILE A CA 1
ATOM 931 C C . ILE A 1 120 ? -11.337 -6.930 18.764 1.00 98.19 120 ILE A C 1
ATOM 933 O O . ILE A 1 120 ? -10.419 -7.595 19.242 1.00 98.19 120 ILE A O 1
ATOM 937 N N . ALA A 1 121 ? -11.420 -5.607 18.887 1.00 98.00 121 ALA A N 1
ATOM 938 C CA . ALA A 1 121 ? -10.535 -4.804 19.713 1.00 98.00 121 ALA A CA 1
ATOM 939 C C . ALA A 1 121 ? -11.350 -3.680 20.363 1.00 98.00 121 ALA A C 1
ATOM 941 O O . ALA A 1 121 ? -12.080 -2.984 19.647 1.00 98.00 121 ALA A O 1
ATOM 942 N N . PRO A 1 122 ? -11.237 -3.485 21.686 1.00 96.94 122 PRO A N 1
ATOM 943 C CA . PRO A 1 122 ? -11.934 -2.400 22.356 1.00 96.94 122 PRO A CA 1
ATOM 944 C C . PRO A 1 122 ? -11.425 -1.032 21.862 1.00 96.94 122 PRO A C 1
ATOM 946 O O . PRO A 1 122 ? -10.329 -0.947 21.287 1.00 96.94 122 PRO A O 1
ATOM 949 N N . PRO A 1 123 ? -12.198 0.047 22.087 1.00 96.31 123 PRO A N 1
ATOM 950 C CA . PRO A 1 123 ? -11.738 1.415 21.862 1.00 96.31 123 PRO A CA 1
ATOM 951 C C . PRO A 1 123 ? -10.346 1.656 22.466 1.00 96.31 123 PRO A C 1
ATOM 953 O O . PRO A 1 123 ? -10.057 1.210 23.576 1.00 96.31 123 PRO A O 1
ATOM 956 N N . GLY A 1 124 ? -9.461 2.288 21.696 1.00 96.06 124 GLY A N 1
ATOM 957 C CA . GLY A 1 124 ? -8.052 2.506 22.048 1.00 96.06 124 GLY A CA 1
ATOM 958 C C . GLY A 1 124 ? -7.095 1.421 21.551 1.00 96.06 124 GLY A C 1
ATOM 959 O O . GLY A 1 124 ? -5.890 1.648 21.484 1.00 96.06 124 GLY A O 1
ATOM 960 N N . GLN A 1 125 ? -7.606 0.261 21.126 1.00 97.81 125 GLN A N 1
ATOM 961 C CA . GLN A 1 125 ? -6.797 -0.815 20.537 1.00 97.81 125 GLN A CA 1
ATOM 962 C C . GLN A 1 125 ? -7.075 -1.034 19.042 1.00 97.81 125 GLN A C 1
ATOM 964 O O . GLN A 1 125 ? -6.284 -1.685 18.352 1.00 97.81 125 GLN A O 1
ATOM 969 N N . GLY A 1 126 ? -8.166 -0.475 18.508 1.00 97.75 126 GLY A N 1
ATOM 970 C CA . GLY A 1 126 ? -8.571 -0.653 17.114 1.00 97.75 126 GLY A CA 1
ATOM 971 C C . GLY A 1 126 ? -7.588 -0.045 16.113 1.00 97.75 126 GLY A C 1
ATOM 972 O O . GLY A 1 126 ? -7.249 -0.694 15.124 1.00 97.75 126 GLY A O 1
ATOM 973 N N . PHE A 1 127 ? -7.060 1.155 16.380 1.00 97.12 127 PHE A N 1
ATOM 974 C CA . PHE A 1 127 ? -6.086 1.794 15.485 1.00 97.12 127 PHE A CA 1
ATOM 975 C C . PHE A 1 127 ? -4.803 0.959 15.343 1.00 97.12 127 PHE A C 1
ATOM 977 O O . PHE A 1 127 ? -4.356 0.675 14.230 1.00 97.12 127 PHE A O 1
ATOM 984 N N . LEU A 1 128 ? -4.247 0.492 16.465 1.00 96.38 128 LEU A N 1
ATOM 985 C CA . LEU A 1 128 ? -3.056 -0.357 16.467 1.00 96.38 128 LEU A CA 1
ATOM 986 C C . LEU A 1 128 ? -3.309 -1.688 15.746 1.00 96.38 128 LEU A C 1
ATOM 988 O O . LEU A 1 128 ? -2.453 -2.155 14.994 1.00 96.38 128 LEU A O 1
ATOM 992 N N . LEU A 1 129 ? -4.491 -2.286 15.932 1.00 97.25 129 LEU A N 1
ATOM 993 C CA . LEU A 1 129 ? -4.892 -3.485 15.200 1.00 97.25 129 LEU A CA 1
ATOM 994 C C . LEU A 1 129 ? -4.941 -3.238 13.683 1.00 97.25 129 LEU A C 1
ATOM 996 O O . LEU A 1 129 ? -4.444 -4.072 12.922 1.00 97.25 129 LEU A O 1
ATOM 1000 N N . ALA A 1 130 ? -5.495 -2.105 13.238 1.00 96.12 130 ALA A N 1
ATOM 1001 C CA . ALA A 1 130 ? -5.516 -1.734 11.823 1.00 96.12 130 ALA A CA 1
ATOM 1002 C C . ALA A 1 130 ? -4.093 -1.608 11.264 1.00 96.12 130 ALA A C 1
ATOM 1004 O O . ALA A 1 130 ? -3.777 -2.225 10.248 1.00 96.12 130 ALA A O 1
ATOM 1005 N N . MET A 1 131 ? -3.208 -0.886 11.961 1.00 95.25 131 MET A N 1
ATOM 1006 C CA . MET A 1 131 ? -1.817 -0.703 11.531 1.00 95.25 131 MET A CA 1
ATOM 1007 C C . MET A 1 131 ? -1.061 -2.032 11.444 1.00 95.25 131 MET A C 1
ATOM 1009 O O . MET A 1 131 ? -0.428 -2.310 10.428 1.00 95.25 131 MET A O 1
ATOM 1013 N N . ARG A 1 132 ? -1.200 -2.906 12.451 1.00 95.25 132 ARG A N 1
ATOM 1014 C CA . ARG A 1 132 ? -0.615 -4.259 12.428 1.00 95.25 132 ARG A CA 1
ATOM 1015 C C . ARG A 1 132 ? -1.160 -5.109 11.283 1.00 95.25 132 ARG A C 1
ATOM 1017 O O . ARG A 1 132 ? -0.415 -5.891 10.698 1.00 95.25 132 ARG A O 1
ATOM 1024 N N . THR A 1 133 ? -2.444 -4.963 10.962 1.00 96.56 133 THR A N 1
ATOM 1025 C CA . THR A 1 133 ? -3.054 -5.647 9.815 1.00 96.56 133 THR A CA 1
ATOM 1026 C C . THR A 1 133 ? -2.408 -5.169 8.517 1.00 96.56 133 THR A C 1
ATOM 1028 O O . THR A 1 133 ? -1.913 -6.001 7.761 1.00 96.56 133 THR A O 1
ATOM 1031 N N . PHE A 1 134 ? -2.298 -3.851 8.311 1.00 95.94 134 PHE A N 1
ATOM 1032 C CA . PHE A 1 134 ? -1.662 -3.281 7.121 1.00 95.94 134 PHE A CA 1
ATOM 1033 C C . PHE A 1 134 ? -0.196 -3.693 6.962 1.00 95.94 134 PHE A C 1
ATOM 1035 O O . PHE A 1 134 ? 0.220 -4.039 5.858 1.00 95.94 134 PHE A O 1
ATOM 1042 N N . SER A 1 135 ? 0.591 -3.727 8.042 1.00 94.19 135 SER A N 1
ATOM 1043 C CA . SER A 1 135 ? 1.982 -4.202 7.975 1.00 94.19 135 SER A CA 1
ATOM 1044 C C . SER A 1 135 ? 2.081 -5.645 7.454 1.00 94.19 135 SER A C 1
ATOM 1046 O O . SER A 1 135 ? 3.055 -5.988 6.788 1.00 94.19 135 SER A O 1
ATOM 1048 N N . ARG A 1 136 ? 1.058 -6.482 7.682 1.00 96.31 136 ARG A N 1
ATOM 1049 C CA . ARG A 1 136 ? 0.999 -7.866 7.181 1.00 96.31 136 ARG A CA 1
ATOM 1050 C C . ARG A 1 136 ? 0.402 -7.997 5.778 1.00 96.31 136 ARG A C 1
ATOM 1052 O O . ARG A 1 136 ? 0.755 -8.938 5.075 1.00 96.31 136 ARG A O 1
ATOM 1059 N N . THR A 1 137 ? -0.493 -7.101 5.361 1.00 96.44 137 THR A N 1
ATOM 1060 C CA . THR A 1 137 ? -1.198 -7.189 4.063 1.00 96.44 137 THR A CA 1
ATOM 1061 C C . THR A 1 137 ? -0.510 -6.422 2.937 1.00 96.44 137 THR A C 1
ATOM 1063 O O . THR A 1 137 ? -0.594 -6.828 1.778 1.00 96.44 137 THR A O 1
ATOM 1066 N N . ARG A 1 138 ? 0.245 -5.362 3.244 1.00 97.75 138 ARG A N 1
ATOM 1067 C CA . ARG A 1 138 ? 1.001 -4.572 2.254 1.00 97.75 138 ARG A CA 1
ATOM 1068 C C . ARG A 1 138 ? 1.945 -5.392 1.359 1.00 97.75 138 ARG A C 1
ATOM 1070 O O . ARG A 1 138 ? 1.990 -5.090 0.162 1.00 97.75 138 ARG A O 1
ATOM 1077 N N . PRO A 1 139 ? 2.646 -6.444 1.839 1.00 97.88 139 PRO A N 1
ATOM 1078 C CA . PRO A 1 139 ? 3.428 -7.314 0.960 1.00 97.88 139 PRO A CA 1
ATOM 1079 C C . PRO A 1 139 ? 2.574 -7.976 -0.131 1.00 97.88 139 PRO A C 1
ATOM 1081 O O . PRO A 1 139 ? 3.017 -8.074 -1.274 1.00 97.88 139 PRO A O 1
ATOM 1084 N N . SER A 1 140 ? 1.325 -8.348 0.169 1.00 97.50 140 SER A N 1
ATOM 1085 C CA . SER A 1 140 ? 0.391 -8.923 -0.810 1.00 97.50 140 SER A CA 1
ATOM 1086 C C . SER A 1 140 ? 0.036 -7.932 -1.920 1.00 97.50 140 SER A C 1
ATOM 1088 O O . SER A 1 140 ? -0.019 -8.310 -3.088 1.00 97.50 140 SER A O 1
ATOM 1090 N N . ILE A 1 141 ? -0.121 -6.645 -1.594 1.00 98.38 141 ILE A N 1
ATOM 1091 C CA . ILE A 1 141 ? -0.317 -5.595 -2.606 1.00 98.38 141 ILE A CA 1
ATOM 1092 C C . ILE A 1 141 ? 0.913 -5.457 -3.504 1.00 98.38 141 ILE A C 1
ATOM 1094 O O . ILE A 1 141 ? 0.781 -5.361 -4.727 1.00 98.38 141 ILE A O 1
ATOM 1098 N N . GLY A 1 142 ? 2.110 -5.499 -2.916 1.00 98.50 142 GLY A N 1
ATOM 1099 C CA . GLY A 1 142 ? 3.352 -5.554 -3.683 1.00 98.50 142 GLY A CA 1
ATOM 1100 C C . GLY A 1 142 ? 3.405 -6.780 -4.604 1.00 98.50 142 GLY A C 1
ATOM 1101 O O . GLY A 1 142 ? 3.779 -6.657 -5.768 1.00 98.50 142 GLY A O 1
ATOM 1102 N N . ALA A 1 143 ? 2.951 -7.947 -4.140 1.00 98.69 143 ALA A N 1
ATOM 1103 C CA . ALA A 1 143 ? 2.884 -9.161 -4.954 1.00 98.69 143 ALA A CA 1
ATOM 1104 C C . ALA A 1 143 ? 1.914 -9.025 -6.143 1.00 98.69 143 ALA A C 1
ATOM 1106 O O . ALA A 1 143 ? 2.247 -9.450 -7.252 1.00 98.69 143 ALA A O 1
ATOM 1107 N N . PHE A 1 144 ? 0.752 -8.385 -5.952 1.00 98.50 144 PHE A N 1
ATOM 1108 C CA . PHE A 1 144 ? -0.180 -8.089 -7.049 1.00 98.50 144 PHE A CA 1
ATOM 1109 C C . PHE A 1 144 ? 0.475 -7.199 -8.111 1.00 98.50 144 PHE A C 1
ATOM 1111 O O . PHE A 1 144 ? 0.367 -7.474 -9.308 1.00 98.50 144 PHE A O 1
ATOM 1118 N N . ALA A 1 145 ? 1.206 -6.172 -7.673 1.00 98.75 145 ALA A N 1
ATOM 1119 C CA . ALA A 1 145 ? 1.939 -5.276 -8.558 1.00 98.75 145 ALA A CA 1
ATOM 1120 C C . ALA A 1 145 ? 3.045 -6.001 -9.337 1.00 98.75 145 ALA A C 1
ATOM 1122 O O . ALA A 1 145 ? 3.133 -5.834 -10.553 1.00 98.75 145 ALA A O 1
ATOM 1123 N N . VAL A 1 146 ? 3.821 -6.871 -8.679 1.00 98.88 146 VAL A N 1
ATOM 1124 C CA . VAL A 1 146 ? 4.829 -7.721 -9.337 1.00 98.88 146 VAL A CA 1
ATOM 1125 C C . VAL A 1 146 ? 4.187 -8.607 -10.406 1.00 98.88 146 VAL A C 1
ATOM 1127 O O . VAL A 1 146 ? 4.709 -8.697 -11.514 1.00 98.88 146 VAL A O 1
ATOM 1130 N N . GLY A 1 147 ? 3.043 -9.234 -10.112 1.00 98.81 147 GLY A N 1
ATOM 1131 C CA . GLY A 1 147 ? 2.321 -10.070 -11.075 1.00 98.81 147 GLY A CA 1
ATOM 1132 C C . GLY A 1 147 ? 1.847 -9.292 -12.306 1.00 98.81 147 GLY A C 1
ATOM 1133 O O . GLY A 1 147 ? 2.050 -9.738 -13.438 1.00 98.81 147 GLY A O 1
ATOM 1134 N N . ALA A 1 148 ? 1.270 -8.105 -12.101 1.00 98.69 148 ALA A N 1
ATOM 1135 C CA . ALA A 1 148 ? 0.825 -7.238 -13.190 1.00 98.69 148 ALA A CA 1
ATOM 1136 C C . ALA A 1 148 ? 1.999 -6.726 -14.043 1.00 98.69 148 ALA A C 1
ATOM 1138 O O . ALA A 1 148 ? 1.946 -6.807 -15.271 1.00 98.69 148 ALA A O 1
ATOM 1139 N N . ALA A 1 149 ? 3.078 -6.268 -13.399 1.00 98.88 149 ALA A N 1
ATOM 1140 C CA . ALA A 1 149 ? 4.296 -5.808 -14.063 1.00 98.88 149 ALA A CA 1
ATOM 1141 C C . ALA A 1 149 ? 4.938 -6.922 -14.897 1.00 98.88 149 ALA A C 1
ATOM 1143 O O . ALA A 1 149 ? 5.238 -6.731 -16.074 1.00 98.88 149 ALA A O 1
ATOM 1144 N N . ARG A 1 150 ? 5.080 -8.115 -14.307 1.00 98.88 150 ARG A N 1
ATOM 1145 C CA . ARG A 1 150 ? 5.601 -9.300 -14.991 1.00 98.88 150 ARG A CA 1
ATOM 1146 C C . ARG A 1 150 ? 4.764 -9.642 -16.220 1.00 98.88 150 ARG A C 1
ATOM 1148 O O . ARG A 1 150 ? 5.331 -9.830 -17.288 1.00 98.88 150 ARG A O 1
ATOM 1155 N N . SER A 1 151 ? 3.438 -9.675 -16.079 1.00 98.81 151 SER A N 1
ATOM 1156 C CA . SER A 1 151 ? 2.534 -9.989 -17.194 1.00 98.81 151 SER A CA 1
ATOM 1157 C C . SER A 1 151 ? 2.695 -8.985 -18.337 1.00 98.81 151 SER A C 1
ATOM 1159 O O . SER A 1 151 ? 2.848 -9.374 -19.490 1.00 98.81 151 SER A O 1
ATOM 1161 N N . ALA A 1 152 ? 2.729 -7.685 -18.023 1.00 98.81 152 ALA A N 1
ATOM 1162 C CA . ALA A 1 152 ? 2.924 -6.637 -19.022 1.00 98.81 152 ALA A CA 1
ATOM 1163 C C . ALA A 1 152 ? 4.280 -6.757 -19.736 1.00 98.81 152 ALA A C 1
ATOM 1165 O O . ALA A 1 152 ? 4.349 -6.618 -20.956 1.00 98.81 152 ALA A O 1
ATOM 1166 N N . MET A 1 153 ? 5.345 -7.057 -18.988 1.00 98.88 153 MET A N 1
ATOM 1167 C CA . MET A 1 153 ? 6.676 -7.294 -19.539 1.00 98.88 153 MET A CA 1
ATOM 1168 C C . MET A 1 153 ? 6.715 -8.516 -20.452 1.00 98.88 153 MET A C 1
ATOM 1170 O O . MET A 1 153 ? 7.231 -8.416 -21.562 1.00 98.88 153 MET A O 1
ATOM 1174 N N . GLU A 1 154 ? 6.162 -9.647 -20.022 1.00 98.88 154 GLU A N 1
ATOM 1175 C CA . GLU A 1 154 ? 6.110 -10.866 -20.830 1.00 98.88 154 GLU A CA 1
ATOM 1176 C C . GLU A 1 154 ? 5.336 -10.615 -22.131 1.00 98.88 154 GLU A C 1
ATOM 1178 O O . GLU A 1 154 ? 5.849 -10.924 -23.205 1.00 98.88 154 GLU A O 1
ATOM 1183 N N . PHE A 1 155 ? 4.181 -9.938 -22.071 1.00 98.75 155 PHE A N 1
ATOM 1184 C CA . PHE A 1 155 ? 3.427 -9.541 -23.266 1.00 98.75 155 PHE A CA 1
ATOM 1185 C C . PHE A 1 155 ? 4.229 -8.614 -24.188 1.00 98.75 155 PHE A C 1
ATOM 1187 O O . PHE A 1 155 ? 4.196 -8.782 -25.409 1.00 98.75 155 PHE A O 1
ATOM 1194 N N . ALA A 1 156 ? 4.966 -7.651 -23.630 1.00 98.75 156 ALA A N 1
ATOM 1195 C CA . ALA A 1 156 ? 5.801 -6.737 -24.403 1.00 98.75 156 ALA A CA 1
ATOM 1196 C C . ALA A 1 156 ? 6.964 -7.460 -25.091 1.00 98.75 156 ALA A C 1
ATOM 1198 O O . ALA A 1 156 ? 7.165 -7.262 -26.288 1.00 98.75 156 ALA A O 1
ATOM 1199 N N . ILE A 1 157 ? 7.680 -8.340 -24.380 1.00 98.81 157 ILE A N 1
ATOM 1200 C CA . ILE A 1 157 ? 8.756 -9.181 -24.932 1.00 98.81 157 ILE A CA 1
ATOM 1201 C C . ILE A 1 157 ? 8.229 -9.998 -26.115 1.00 98.81 157 ILE A C 1
ATOM 1203 O O . ILE A 1 157 ? 8.837 -10.033 -27.190 1.00 98.81 157 ILE A O 1
ATOM 1207 N N . ASP A 1 158 ? 7.075 -10.623 -25.924 1.00 98.62 158 ASP A N 1
ATOM 1208 C CA . ASP A 1 158 ? 6.398 -11.421 -26.933 1.00 98.62 158 ASP A CA 1
ATOM 1209 C C . ASP A 1 158 ? 6.027 -10.606 -28.176 1.00 98.62 158 ASP A C 1
ATOM 1211 O O . ASP A 1 158 ? 6.187 -11.071 -29.310 1.00 98.62 158 ASP A O 1
ATOM 1215 N N . TYR A 1 159 ? 5.553 -9.378 -27.980 1.00 98.69 159 TYR A N 1
ATOM 1216 C CA . TYR A 1 159 ? 5.203 -8.478 -29.069 1.00 98.69 159 TYR A CA 1
ATOM 1217 C C . TYR A 1 159 ? 6.443 -7.999 -29.833 1.00 98.69 159 TYR A C 1
ATOM 1219 O O . TYR A 1 159 ? 6.495 -8.130 -31.059 1.00 98.69 159 TYR A O 1
ATOM 1227 N N . VAL A 1 160 ? 7.485 -7.517 -29.145 1.00 98.69 160 VAL A N 1
ATOM 1228 C CA . VAL A 1 160 ? 8.680 -6.954 -29.803 1.00 98.69 160 VAL A CA 1
ATOM 1229 C C . VAL A 1 160 ? 9.511 -8.005 -30.547 1.00 98.69 160 VAL A C 1
ATOM 1231 O O . VAL A 1 160 ? 10.196 -7.679 -31.519 1.00 98.69 160 VAL A O 1
ATOM 1234 N N . LYS A 1 161 ? 9.422 -9.282 -30.151 1.00 98.69 161 LYS A N 1
ATOM 1235 C CA . LYS A 1 161 ? 10.049 -10.411 -30.864 1.00 98.69 161 LYS A CA 1
ATOM 1236 C C . LYS A 1 161 ? 9.341 -10.784 -32.174 1.00 98.69 161 LYS A C 1
ATOM 1238 O O . LYS A 1 161 ? 9.942 -11.466 -33.012 1.00 98.69 161 LYS A O 1
ATOM 1243 N N . ARG A 1 162 ? 8.085 -10.361 -32.360 1.00 98.31 162 ARG A N 1
ATOM 1244 C CA . ARG A 1 162 ? 7.261 -10.665 -33.546 1.00 98.31 162 ARG A CA 1
ATOM 1245 C C . ARG A 1 162 ? 7.063 -9.445 -34.446 1.00 98.31 162 ARG A C 1
ATOM 1247 O O . ARG A 1 162 ? 7.149 -9.569 -35.666 1.00 98.31 162 ARG A O 1
ATOM 1254 N N . ARG A 1 163 ? 6.823 -8.269 -33.863 1.00 98.31 163 ARG A N 1
ATOM 1255 C CA . ARG A 1 163 ? 6.560 -7.025 -34.593 1.00 98.31 163 ARG A CA 1
ATOM 1256 C C . ARG A 1 163 ? 7.793 -6.581 -35.375 1.00 98.31 163 ARG A C 1
ATOM 1258 O O . ARG A 1 163 ? 8.894 -6.534 -34.829 1.00 98.31 163 ARG A O 1
ATOM 1265 N N . ARG A 1 164 ? 7.586 -6.212 -36.643 1.00 98.25 164 ARG A N 1
ATOM 1266 C CA . ARG A 1 164 ? 8.620 -5.668 -37.527 1.00 98.25 164 ARG A CA 1
ATOM 1267 C C . ARG A 1 164 ? 8.322 -4.226 -37.917 1.00 98.25 164 ARG A C 1
ATOM 1269 O O . ARG A 1 164 ? 7.171 -3.889 -38.190 1.00 98.25 164 ARG A O 1
ATOM 1276 N N . THR A 1 165 ? 9.362 -3.408 -37.961 1.00 97.00 165 THR A N 1
ATOM 1277 C CA . THR A 1 165 ? 9.380 -2.045 -38.510 1.00 97.00 165 THR A CA 1
ATOM 1278 C C . THR A 1 165 ? 10.745 -1.821 -39.154 1.00 97.00 165 THR A C 1
ATOM 1280 O O . THR A 1 165 ? 11.684 -2.532 -38.819 1.00 97.00 165 THR A O 1
ATOM 1283 N N . PHE A 1 166 ? 10.848 -0.913 -40.130 1.00 97.25 166 PHE A N 1
ATOM 1284 C CA . PHE A 1 166 ? 12.113 -0.579 -40.814 1.00 97.25 166 PHE A CA 1
ATOM 1285 C C . PHE A 1 166 ? 12.988 -1.808 -41.168 1.00 97.25 166 PHE A C 1
ATOM 1287 O O . PHE A 1 166 ? 14.187 -1.835 -40.909 1.00 97.25 166 PHE A O 1
ATOM 1294 N N . GLY A 1 167 ? 12.365 -2.873 -41.689 1.00 97.25 167 GLY A N 1
ATOM 1295 C CA . GLY A 1 167 ? 13.042 -4.112 -42.099 1.00 97.25 167 GLY A CA 1
ATOM 1296 C C . GLY A 1 167 ? 13.473 -5.075 -40.977 1.00 97.25 167 GLY A C 1
ATOM 1297 O O . GLY A 1 167 ? 13.826 -6.216 -41.272 1.00 97.25 167 GLY A O 1
ATOM 1298 N N . SER A 1 168 ? 13.390 -4.700 -39.696 1.00 98.12 168 SER A N 1
ATOM 1299 C CA . SER A 1 168 ? 13.875 -5.510 -38.565 1.00 98.12 168 SER A CA 1
ATOM 1300 C C . SER A 1 168 ? 12.789 -5.778 -37.522 1.00 98.12 168 SER A C 1
ATOM 1302 O O . SER A 1 168 ? 11.719 -5.173 -37.535 1.00 98.12 168 SER A O 1
ATOM 1304 N N . LYS A 1 169 ? 13.026 -6.736 -36.620 1.00 98.56 169 LYS A N 1
ATOM 1305 C CA . LYS A 1 169 ? 12.157 -6.952 -35.452 1.00 98.56 169 LYS A CA 1
ATOM 1306 C C . LYS A 1 169 ? 12.384 -5.833 -34.442 1.00 98.56 169 LYS A C 1
ATOM 1308 O O . LYS A 1 169 ? 13.523 -5.403 -34.274 1.00 98.56 169 LYS A O 1
ATOM 1313 N N . LEU A 1 170 ? 11.347 -5.436 -33.702 1.00 98.69 170 LEU A N 1
ATOM 1314 C CA . LEU A 1 170 ? 11.497 -4.405 -32.671 1.00 98.69 170 LEU A CA 1
ATOM 1315 C C . LEU A 1 170 ? 12.570 -4.765 -31.631 1.00 98.69 170 LEU A C 1
ATOM 1317 O O . LEU A 1 170 ? 13.334 -3.901 -31.216 1.00 98.69 170 LEU A O 1
ATOM 1321 N N . ALA A 1 171 ? 12.681 -6.047 -31.272 1.00 98.62 171 ALA A N 1
ATOM 1322 C CA . ALA A 1 171 ? 13.685 -6.556 -30.335 1.00 98.62 171 ALA A CA 1
ATOM 1323 C C . ALA A 1 171 ? 15.152 -6.301 -30.752 1.00 98.62 171 ALA A C 1
ATOM 1325 O O . ALA A 1 171 ? 16.048 -6.407 -29.916 1.00 98.62 171 ALA A O 1
ATOM 1326 N N . ASN A 1 172 ? 15.414 -5.977 -32.023 1.00 98.62 172 ASN A N 1
ATOM 1327 C CA . ASN A 1 172 ? 16.765 -5.715 -32.524 1.00 98.62 172 ASN A CA 1
ATOM 1328 C C . ASN A 1 172 ? 17.198 -4.250 -32.346 1.00 98.62 172 ASN A C 1
ATOM 1330 O O . ASN A 1 172 ? 18.369 -3.943 -32.549 1.00 98.62 172 ASN A O 1
ATOM 1334 N N . TYR A 1 173 ? 16.288 -3.342 -31.982 1.00 98.69 173 TYR A N 1
ATOM 1335 C CA . TYR A 1 173 ? 16.642 -1.947 -31.726 1.00 98.69 173 TYR A CA 1
ATOM 1336 C C . TYR A 1 173 ? 17.134 -1.771 -30.291 1.00 98.69 173 TYR A C 1
ATOM 1338 O O . TYR A 1 173 ? 16.436 -2.126 -29.340 1.00 98.69 173 TYR A O 1
ATOM 1346 N N . GLN A 1 174 ? 18.300 -1.146 -30.129 1.00 98.56 174 GLN A N 1
ATOM 1347 C CA . GLN A 1 174 ? 18.926 -0.913 -28.824 1.00 98.56 174 GLN A CA 1
ATOM 1348 C C . GLN A 1 174 ? 17.992 -0.188 -27.838 1.00 98.56 174 GLN A C 1
ATOM 1350 O O . GLN A 1 174 ? 17.863 -0.602 -26.689 1.00 98.56 174 GLN A O 1
ATOM 1355 N N . ALA A 1 175 ? 17.253 0.827 -28.301 1.00 98.44 175 ALA A N 1
ATOM 1356 C CA . ALA A 1 175 ? 16.287 1.549 -27.470 1.00 98.44 175 ALA A CA 1
ATOM 1357 C C . ALA A 1 175 ? 15.173 0.643 -26.903 1.00 98.44 175 ALA A C 1
ATOM 1359 O O . ALA A 1 175 ? 14.705 0.855 -25.787 1.00 98.44 175 ALA A O 1
ATOM 1360 N N . VAL A 1 176 ? 14.758 -0.391 -27.646 1.00 98.81 176 VAL A N 1
ATOM 1361 C CA . VAL A 1 176 ? 13.792 -1.392 -27.164 1.00 98.81 176 VAL A CA 1
ATOM 1362 C C . VAL A 1 176 ? 14.457 -2.339 -26.167 1.00 98.81 176 VAL A C 1
ATOM 1364 O O . VAL A 1 176 ? 13.859 -2.661 -25.144 1.00 98.81 176 VAL A O 1
ATOM 1367 N N . GLN A 1 177 ? 15.698 -2.757 -26.423 1.00 98.81 177 GLN A N 1
ATOM 1368 C CA . GLN A 1 177 ? 16.451 -3.632 -25.519 1.00 98.81 177 GLN A CA 1
ATOM 1369 C C . GLN A 1 177 ? 16.662 -2.990 -24.143 1.00 98.81 177 GLN A C 1
ATOM 1371 O O . GLN A 1 177 ? 16.457 -3.661 -23.134 1.00 98.81 177 GLN A O 1
ATOM 1376 N N . PHE A 1 178 ? 16.977 -1.692 -24.088 1.00 98.81 178 PHE A N 1
ATOM 1377 C CA . PHE A 1 178 ? 17.103 -0.950 -22.828 1.00 98.81 178 PHE A CA 1
ATOM 1378 C C . PHE A 1 178 ? 15.793 -0.932 -22.038 1.00 98.81 178 PHE A C 1
ATOM 1380 O O . PHE A 1 178 ? 15.790 -1.259 -20.854 1.00 98.81 178 PHE A O 1
ATOM 1387 N N . LYS A 1 179 ? 14.660 -0.675 -22.705 1.00 98.81 179 LYS A N 1
ATOM 1388 C CA . LYS A 1 179 ? 13.337 -0.732 -22.063 1.00 98.81 179 LYS A CA 1
ATOM 1389 C C . LYS A 1 179 ? 13.049 -2.110 -21.474 1.00 98.81 179 LYS A C 1
ATOM 1391 O O . LYS A 1 179 ? 12.642 -2.207 -20.321 1.00 98.81 179 LYS A O 1
ATOM 1396 N N . ILE A 1 180 ? 13.302 -3.182 -22.228 1.00 98.81 180 ILE A N 1
ATOM 1397 C CA . ILE A 1 180 ? 13.112 -4.552 -21.728 1.00 98.81 180 ILE A CA 1
ATOM 1398 C C . ILE A 1 180 ? 14.040 -4.849 -20.541 1.00 98.81 180 ILE A C 1
ATOM 1400 O O . ILE A 1 180 ? 13.590 -5.451 -19.566 1.00 98.81 180 ILE A O 1
ATOM 1404 N N . ALA A 1 181 ? 15.300 -4.407 -20.588 1.00 98.88 181 ALA A N 1
ATOM 1405 C CA . ALA A 1 181 ? 16.250 -4.587 -19.493 1.00 98.88 181 ALA A CA 1
ATOM 1406 C C . ALA A 1 181 ? 15.779 -3.888 -18.205 1.00 98.88 181 ALA A C 1
ATOM 1408 O O . ALA A 1 181 ? 15.739 -4.512 -17.145 1.00 98.88 181 ALA A O 1
ATOM 1409 N N . GLU A 1 182 ? 15.336 -2.632 -18.298 1.00 98.88 182 GLU A N 1
ATOM 1410 C CA . GLU A 1 182 ? 14.782 -1.892 -17.159 1.00 98.88 182 GLU A CA 1
ATOM 1411 C C . GLU A 1 182 ? 13.495 -2.523 -16.620 1.00 98.88 182 GLU A C 1
ATOM 1413 O O . GLU A 1 182 ? 13.294 -2.592 -15.405 1.00 98.88 182 GLU A O 1
ATOM 1418 N N . MET A 1 183 ? 12.610 -2.996 -17.507 1.00 98.94 183 MET A N 1
ATOM 1419 C CA . MET A 1 183 ? 11.389 -3.689 -17.099 1.00 98.94 183 MET A CA 1
ATOM 1420 C C . MET A 1 183 ? 11.718 -4.957 -16.307 1.00 98.94 183 MET A C 1
ATOM 1422 O O . MET A 1 183 ? 11.142 -5.181 -15.241 1.00 98.94 183 MET A O 1
ATOM 1426 N N . TYR A 1 184 ? 12.682 -5.745 -16.787 1.00 98.88 184 TYR A N 1
ATOM 1427 C CA . TYR A 1 184 ? 13.142 -6.959 -16.119 1.00 98.88 184 TYR A CA 1
ATOM 1428 C C . TYR A 1 184 ? 13.764 -6.661 -14.752 1.00 98.88 184 TYR A C 1
ATOM 1430 O O . TYR A 1 184 ? 13.367 -7.266 -13.754 1.00 98.88 184 TYR A O 1
ATOM 1438 N N . GLN A 1 185 ? 14.658 -5.668 -14.676 1.00 98.88 185 GLN A N 1
ATOM 1439 C CA . GLN A 1 185 ? 15.247 -5.202 -13.418 1.00 98.88 185 GLN A CA 1
ATOM 1440 C C . GLN A 1 185 ? 14.161 -4.816 -12.405 1.00 98.88 185 GLN A C 1
ATOM 1442 O O . GLN A 1 185 ? 14.186 -5.271 -11.263 1.00 98.88 185 GLN A O 1
ATOM 1447 N N . LYS A 1 186 ? 13.189 -3.991 -12.810 1.00 98.88 186 LYS A N 1
ATOM 1448 C CA . LYS A 1 186 ? 12.107 -3.518 -11.934 1.00 98.88 186 LYS A CA 1
ATOM 1449 C C . LYS A 1 186 ? 11.265 -4.672 -11.397 1.00 98.88 186 LYS A C 1
ATOM 1451 O O . LYS A 1 186 ? 10.944 -4.682 -10.207 1.00 98.88 186 LYS A O 1
ATOM 1456 N N . VAL A 1 187 ? 10.930 -5.651 -12.241 1.00 98.88 187 VAL A N 1
ATOM 1457 C CA . VAL A 1 187 ? 10.169 -6.842 -11.832 1.00 98.88 187 VAL A CA 1
ATOM 1458 C C . VAL A 1 187 ? 10.948 -7.662 -10.804 1.00 98.88 187 VAL A C 1
ATOM 1460 O O . VAL A 1 187 ? 10.391 -7.997 -9.757 1.00 98.88 187 VAL A O 1
ATOM 1463 N N . GLU A 1 188 ? 12.225 -7.949 -11.054 1.00 98.81 188 GLU A N 1
ATOM 1464 C CA . GLU A 1 188 ? 13.027 -8.788 -10.159 1.00 98.81 188 GLU A CA 1
ATOM 1465 C C . GLU A 1 188 ? 13.360 -8.088 -8.834 1.00 98.81 188 GLU A C 1
ATOM 1467 O O . GLU A 1 188 ? 13.156 -8.675 -7.769 1.00 98.81 188 GLU A O 1
ATOM 1472 N N . THR A 1 189 ? 13.737 -6.807 -8.854 1.00 98.75 189 THR A N 1
ATOM 1473 C CA . THR A 1 189 ? 13.956 -6.027 -7.623 1.00 98.75 189 THR A CA 1
ATOM 1474 C C . THR A 1 189 ? 12.681 -5.939 -6.782 1.00 98.75 189 THR A C 1
ATOM 1476 O O . THR A 1 189 ? 12.714 -6.172 -5.570 1.00 98.75 189 THR A O 1
ATOM 1479 N N . SER A 1 190 ? 11.530 -5.682 -7.417 1.00 98.81 190 SER A N 1
ATOM 1480 C CA . SER A 1 190 ? 10.235 -5.648 -6.724 1.00 98.81 190 SER A CA 1
ATOM 1481 C C . SER A 1 190 ? 9.895 -7.007 -6.111 1.00 98.81 190 SER A C 1
ATOM 1483 O O . SER A 1 190 ? 9.458 -7.083 -4.962 1.00 98.81 190 SER A O 1
ATOM 1485 N N . ARG A 1 191 ? 10.137 -8.100 -6.847 1.00 98.75 191 ARG A N 1
ATOM 1486 C CA . ARG A 1 191 ? 9.901 -9.473 -6.381 1.00 98.75 191 ARG A CA 1
ATOM 1487 C C . ARG A 1 191 ? 10.741 -9.804 -5.150 1.00 98.75 191 ARG A C 1
ATOM 1489 O O . ARG A 1 191 ? 10.207 -10.378 -4.201 1.00 98.75 191 ARG A O 1
ATOM 1496 N N . LEU A 1 192 ? 12.028 -9.458 -5.155 1.00 98.69 192 LEU A N 1
ATOM 1497 C CA . LEU A 1 192 ? 12.926 -9.694 -4.023 1.00 98.69 192 LEU A CA 1
ATOM 1498 C C . LEU A 1 192 ? 12.470 -8.927 -2.778 1.00 98.69 192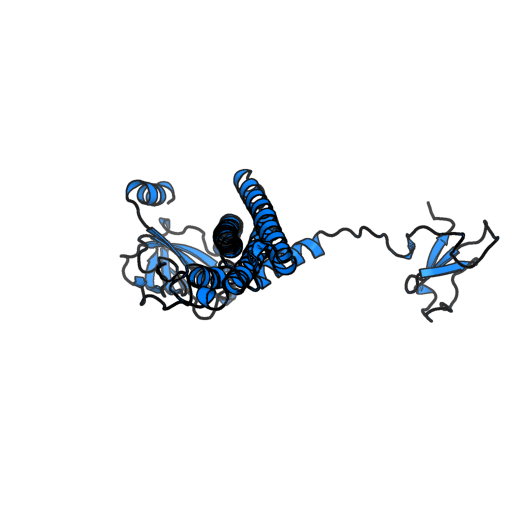 LEU A C 1
ATOM 1500 O O . LEU A 1 192 ? 12.366 -9.514 -1.702 1.00 98.69 192 LEU A O 1
ATOM 1504 N N . MET A 1 193 ? 12.124 -7.647 -2.931 1.00 97.94 193 MET A N 1
ATOM 1505 C CA . MET A 1 193 ? 11.676 -6.810 -1.816 1.00 97.94 193 MET A CA 1
ATOM 1506 C C . MET A 1 193 ? 10.358 -7.310 -1.206 1.00 97.94 193 MET A C 1
ATOM 1508 O O . MET A 1 193 ? 10.237 -7.412 0.014 1.00 97.94 193 MET A O 1
ATOM 1512 N N . VAL A 1 194 ? 9.395 -7.698 -2.048 1.00 98.56 194 VAL A N 1
ATOM 1513 C CA . VAL A 1 194 ? 8.121 -8.288 -1.608 1.00 98.56 194 VAL A CA 1
ATOM 1514 C C . VAL A 1 194 ? 8.336 -9.612 -0.879 1.00 98.56 194 VAL A C 1
ATOM 1516 O O . VAL A 1 194 ? 7.754 -9.824 0.182 1.00 98.56 194 VAL A O 1
ATOM 1519 N N . ARG A 1 195 ? 9.190 -10.496 -1.411 1.00 98.50 195 ARG A N 1
ATOM 1520 C CA . ARG A 1 195 ? 9.499 -11.784 -0.771 1.00 98.50 195 ARG A CA 1
ATOM 1521 C C . ARG A 1 195 ? 10.198 -11.609 0.569 1.00 98.50 195 ARG A C 1
ATOM 1523 O O . ARG A 1 195 ? 9.866 -12.332 1.500 1.00 98.50 195 ARG A O 1
ATOM 1530 N N . LYS A 1 196 ? 11.108 -10.639 0.688 1.00 98.06 196 LYS A N 1
ATOM 1531 C CA . LYS A 1 196 ? 11.729 -10.289 1.970 1.00 98.06 196 LYS A CA 1
ATOM 1532 C C . LYS A 1 196 ? 10.672 -9.853 2.989 1.00 98.06 196 LYS A C 1
ATOM 1534 O O . LYS A 1 196 ? 10.663 -10.375 4.097 1.00 98.06 196 LYS A O 1
ATOM 1539 N N . ALA A 1 197 ? 9.763 -8.953 2.607 1.00 97.94 197 ALA A N 1
ATOM 1540 C CA . ALA A 1 197 ? 8.699 -8.490 3.499 1.00 97.94 197 ALA A CA 1
ATOM 1541 C C . ALA A 1 197 ? 7.767 -9.635 3.936 1.00 97.94 197 ALA A C 1
ATOM 1543 O O . ALA A 1 197 ? 7.435 -9.744 5.111 1.00 97.94 197 ALA A O 1
ATOM 1544 N N . ALA A 1 198 ? 7.377 -10.510 3.004 1.00 98.25 198 ALA A N 1
ATOM 1545 C CA . ALA A 1 198 ? 6.568 -11.689 3.312 1.00 98.25 198 ALA A CA 1
ATOM 1546 C C . ALA A 1 198 ? 7.301 -12.655 4.257 1.00 98.25 198 ALA A C 1
ATOM 1548 O O . ALA A 1 198 ? 6.732 -13.107 5.243 1.00 98.25 198 ALA A O 1
ATOM 1549 N N . TRP A 1 199 ? 8.589 -12.903 4.015 1.00 98.25 199 TRP A N 1
ATOM 1550 C CA . TRP A 1 199 ? 9.405 -13.739 4.889 1.00 98.25 199 TRP A CA 1
ATOM 1551 C C . TRP A 1 199 ? 9.530 -13.156 6.305 1.00 98.25 199 TRP A C 1
ATOM 1553 O O . TRP A 1 199 ? 9.457 -13.905 7.276 1.00 98.25 199 TRP A O 1
ATOM 1563 N N . GLU A 1 200 ? 9.661 -11.835 6.458 1.00 97.75 200 GLU A N 1
ATOM 1564 C CA . GLU A 1 200 ? 9.648 -11.190 7.780 1.00 97.75 200 GLU A CA 1
ATOM 1565 C C . GLU A 1 200 ? 8.314 -11.401 8.509 1.00 97.75 200 GLU A C 1
ATOM 1567 O O . GLU A 1 200 ? 8.330 -11.750 9.692 1.00 97.75 200 GLU A O 1
ATOM 1572 N N . VAL A 1 201 ? 7.182 -11.276 7.801 1.00 96.44 201 VAL A N 1
ATOM 1573 C CA . VAL A 1 201 ? 5.844 -11.582 8.343 1.00 96.44 201 VAL A CA 1
ATOM 1574 C C . VAL A 1 201 ? 5.772 -13.032 8.829 1.00 96.44 201 VAL A C 1
ATOM 1576 O O . VAL A 1 201 ? 5.336 -13.276 9.955 1.00 96.44 201 VAL A O 1
ATOM 1579 N N . ASP A 1 202 ? 6.206 -13.985 8.004 1.00 97.62 202 ASP A N 1
ATOM 1580 C CA . ASP A 1 202 ? 6.119 -15.419 8.303 1.00 97.62 202 ASP A CA 1
ATOM 1581 C C . ASP A 1 202 ? 7.035 -15.836 9.464 1.00 97.62 202 ASP A C 1
ATOM 1583 O O . ASP A 1 202 ? 6.726 -16.774 10.196 1.00 97.62 202 ASP A O 1
ATOM 1587 N N . ASN A 1 203 ? 8.134 -15.108 9.683 1.00 97.69 203 ASN A N 1
ATOM 1588 C CA . ASN A 1 203 ? 9.069 -15.337 10.789 1.00 97.69 203 ASN A CA 1
ATOM 1589 C C . ASN A 1 203 ? 8.739 -14.514 12.047 1.00 97.69 203 ASN A C 1
ATOM 1591 O O . ASN A 1 203 ? 9.565 -14.428 12.955 1.00 97.69 203 ASN A O 1
ATOM 1595 N N . GLY A 1 204 ? 7.561 -13.881 12.107 1.00 94.75 204 GLY A N 1
ATOM 1596 C CA . GLY A 1 204 ? 7.111 -13.125 13.279 1.00 94.75 204 GLY A CA 1
ATOM 1597 C C . GLY A 1 204 ? 7.932 -11.868 13.582 1.00 94.75 204 GLY A C 1
ATOM 1598 O O . GLY A 1 204 ? 7.888 -11.367 14.705 1.00 94.75 204 GLY A O 1
ATOM 1599 N N . ARG A 1 205 ? 8.689 -11.356 12.605 1.00 95.62 205 ARG A N 1
ATOM 1600 C CA . ARG A 1 205 ? 9.434 -10.095 12.722 1.00 95.62 205 ARG A CA 1
ATOM 1601 C C . ARG A 1 205 ? 8.488 -8.922 12.496 1.00 95.62 205 ARG A C 1
ATOM 1603 O O . ARG A 1 205 ? 7.438 -9.097 11.886 1.00 95.62 205 ARG A O 1
ATOM 1610 N N . ASP A 1 206 ? 8.860 -7.727 12.955 1.00 93.06 206 ASP A N 1
ATOM 1611 C CA . ASP A 1 206 ? 8.123 -6.512 12.598 1.00 93.06 206 ASP A CA 1
ATOM 1612 C C . ASP A 1 206 ? 8.390 -6.163 11.124 1.00 93.06 206 ASP A C 1
ATOM 1614 O O . ASP A 1 206 ? 9.503 -5.749 10.791 1.00 93.06 206 ASP A O 1
ATOM 1618 N N . PRO A 1 207 ? 7.398 -6.307 10.225 1.00 94.56 207 PRO A N 1
ATOM 1619 C CA . PRO A 1 207 ? 7.602 -6.092 8.807 1.00 94.56 207 PRO A CA 1
ATOM 1620 C C . PRO A 1 207 ? 7.306 -4.641 8.417 1.00 94.56 207 PRO A C 1
ATOM 1622 O O . PRO A 1 207 ? 7.332 -4.331 7.234 1.00 94.56 207 PRO A O 1
ATOM 1625 N N . THR A 1 208 ? 6.971 -3.743 9.353 1.00 95.00 208 THR A N 1
ATOM 1626 C CA . THR A 1 208 ? 6.379 -2.427 9.050 1.00 95.00 208 THR A CA 1
ATOM 1627 C C . THR A 1 208 ? 7.189 -1.630 8.028 1.00 95.00 208 THR A C 1
ATOM 1629 O O . THR A 1 208 ? 6.622 -1.096 7.069 1.00 95.00 208 THR A O 1
ATOM 1632 N N . ILE A 1 209 ? 8.514 -1.594 8.173 1.00 96.75 209 ILE A N 1
ATOM 1633 C CA . ILE A 1 209 ? 9.390 -0.842 7.269 1.00 96.75 209 ILE A CA 1
ATOM 1634 C C . ILE A 1 209 ? 9.566 -1.575 5.939 1.00 96.75 209 ILE A C 1
ATOM 1636 O O . ILE A 1 209 ? 9.312 -0.996 4.882 1.00 96.75 209 ILE A O 1
ATOM 1640 N N . THR A 1 210 ? 9.914 -2.863 5.964 1.00 97.62 210 THR A N 1
ATOM 1641 C CA . THR A 1 210 ? 10.111 -3.660 4.744 1.00 97.62 210 THR A CA 1
ATOM 1642 C C . THR A 1 210 ? 8.829 -3.795 3.922 1.00 97.62 210 THR A C 1
ATOM 1644 O O . THR A 1 210 ? 8.879 -3.693 2.701 1.00 97.62 210 THR A O 1
ATOM 1647 N N . ALA A 1 211 ? 7.669 -3.952 4.560 1.00 97.75 211 ALA A N 1
ATOM 1648 C CA . ALA A 1 211 ? 6.359 -3.996 3.917 1.00 97.75 211 ALA A CA 1
ATOM 1649 C C . ALA A 1 211 ? 5.991 -2.659 3.269 1.00 97.75 211 ALA A C 1
ATOM 1651 O O . ALA A 1 211 ? 5.468 -2.647 2.153 1.00 97.75 211 ALA A O 1
ATOM 1652 N N . SER A 1 212 ? 6.292 -1.538 3.933 1.00 98.19 212 SER A N 1
ATOM 1653 C CA . SER A 1 212 ? 6.064 -0.202 3.370 1.00 98.19 212 SER A CA 1
ATOM 1654 C C . SER A 1 212 ? 6.955 0.029 2.146 1.00 98.19 212 SER A C 1
ATOM 1656 O O . SER A 1 212 ? 6.437 0.401 1.090 1.00 98.19 212 SER A O 1
ATOM 1658 N N . MET A 1 213 ? 8.255 -0.300 2.239 1.00 98.25 213 MET A N 1
ATOM 1659 C CA . MET A 1 213 ? 9.193 -0.267 1.105 1.00 98.25 213 MET A CA 1
ATOM 1660 C C . MET A 1 213 ? 8.727 -1.148 -0.055 1.00 98.25 213 MET A C 1
ATOM 1662 O O . MET A 1 213 ? 8.600 -0.670 -1.183 1.00 98.25 213 MET A O 1
ATOM 1666 N N . ALA A 1 214 ? 8.398 -2.411 0.231 1.00 98.31 214 ALA A N 1
ATOM 1667 C CA . ALA A 1 214 ? 7.925 -3.369 -0.761 1.00 98.31 214 ALA A CA 1
ATOM 1668 C C . ALA A 1 214 ? 6.678 -2.866 -1.488 1.00 98.31 214 ALA A C 1
ATOM 1670 O O . ALA A 1 214 ? 6.604 -2.966 -2.712 1.00 98.31 214 ALA A O 1
ATOM 1671 N N . LYS A 1 215 ? 5.710 -2.299 -0.757 1.00 98.56 215 LYS A N 1
ATOM 1672 C CA . LYS A 1 215 ? 4.478 -1.777 -1.346 1.00 98.56 215 LYS A CA 1
ATOM 1673 C C . LYS A 1 215 ? 4.772 -0.602 -2.267 1.00 98.56 215 LYS A C 1
ATOM 1675 O O . LYS A 1 215 ? 4.448 -0.686 -3.448 1.00 98.56 215 LYS A O 1
ATOM 1680 N N . PHE A 1 216 ? 5.361 0.495 -1.789 1.00 98.00 216 PHE A N 1
ATOM 1681 C CA . PHE A 1 216 ? 5.502 1.669 -2.663 1.00 98.00 216 PHE A CA 1
ATOM 1682 C C . PHE A 1 216 ? 6.445 1.403 -3.843 1.00 98.00 216 PHE A C 1
ATOM 1684 O O . PHE A 1 216 ? 6.095 1.745 -4.970 1.00 98.00 216 PHE A O 1
ATOM 1691 N N . TYR A 1 217 ? 7.573 0.713 -3.627 1.00 98.69 217 TYR A N 1
ATOM 1692 C CA . TYR A 1 217 ? 8.521 0.430 -4.702 1.00 98.69 217 TYR A CA 1
ATOM 1693 C C . TYR A 1 217 ? 7.908 -0.475 -5.774 1.00 98.69 217 TYR A C 1
ATOM 1695 O O . TYR A 1 217 ? 7.968 -0.146 -6.961 1.00 98.69 217 TYR A O 1
ATOM 1703 N N . ALA A 1 218 ? 7.279 -1.591 -5.380 1.00 98.81 218 ALA A N 1
ATOM 1704 C CA . ALA A 1 218 ? 6.706 -2.532 -6.341 1.00 98.81 218 ALA A CA 1
ATOM 1705 C C . ALA A 1 218 ? 5.533 -1.917 -7.113 1.00 98.81 218 ALA A C 1
ATOM 1707 O O . ALA A 1 218 ? 5.397 -2.137 -8.315 1.00 98.81 218 ALA A O 1
ATOM 1708 N N . THR A 1 219 ? 4.689 -1.135 -6.437 1.00 98.75 219 THR A N 1
ATOM 1709 C CA . THR A 1 219 ? 3.497 -0.530 -7.055 1.00 98.75 219 THR A CA 1
ATOM 1710 C C . THR A 1 219 ? 3.840 0.583 -8.041 1.00 98.75 219 THR A C 1
ATOM 1712 O O . 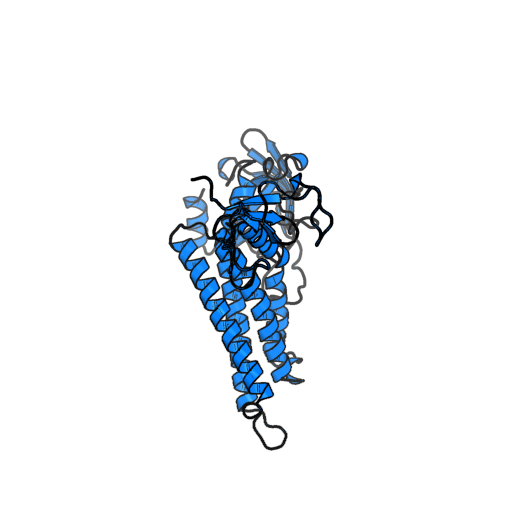THR A 1 219 ? 3.241 0.648 -9.115 1.00 98.75 219 THR A O 1
ATOM 1715 N N . GLU A 1 220 ? 4.847 1.404 -7.748 1.00 98.69 220 GLU A N 1
ATOM 1716 C CA . GLU A 1 220 ? 5.333 2.416 -8.690 1.00 98.69 220 GLU A CA 1
ATOM 1717 C C . GLU A 1 220 ? 6.137 1.808 -9.837 1.00 98.69 220 GLU A C 1
ATOM 1719 O O . GLU A 1 220 ? 5.939 2.181 -10.995 1.00 98.69 220 GLU A O 1
ATOM 1724 N N . SER A 1 221 ? 6.980 0.817 -9.540 1.00 98.75 221 SER A N 1
ATOM 1725 C CA . SER A 1 221 ? 7.698 0.058 -10.565 1.00 98.75 221 SER A CA 1
ATOM 1726 C C . SER A 1 221 ? 6.725 -0.608 -11.535 1.00 98.75 221 SER A C 1
ATOM 1728 O O . SER A 1 221 ? 6.921 -0.535 -12.746 1.00 98.75 221 SER A O 1
ATOM 1730 N N . ALA A 1 222 ? 5.633 -1.190 -11.031 1.00 98.81 222 ALA A N 1
ATOM 1731 C CA . ALA A 1 222 ? 4.595 -1.771 -11.871 1.00 98.81 222 ALA A CA 1
ATOM 1732 C C . ALA A 1 222 ? 3.956 -0.737 -12.800 1.00 98.81 222 ALA A C 1
ATOM 1734 O O . ALA A 1 222 ? 3.827 -1.008 -13.989 1.00 98.81 222 ALA A O 1
ATOM 1735 N N . MET A 1 223 ? 3.622 0.460 -12.307 1.00 98.50 223 MET A N 1
ATOM 1736 C CA . MET A 1 223 ? 3.097 1.529 -13.164 1.00 98.50 223 MET A CA 1
ATOM 1737 C C . MET A 1 223 ? 4.054 1.885 -14.305 1.00 98.50 223 MET A C 1
ATOM 1739 O O . MET A 1 223 ? 3.610 2.012 -15.444 1.00 98.50 223 MET A O 1
ATOM 1743 N N . GLN A 1 224 ? 5.357 1.987 -14.029 1.00 98.75 224 GLN A N 1
ATOM 1744 C CA . GLN A 1 224 ? 6.358 2.263 -15.064 1.00 98.75 224 GLN A CA 1
ATOM 1745 C C . GLN A 1 224 ? 6.460 1.117 -16.078 1.00 98.75 224 GLN A C 1
ATOM 1747 O O . GLN A 1 224 ? 6.414 1.357 -17.281 1.00 98.75 224 GLN A O 1
ATOM 1752 N N . VAL A 1 225 ? 6.551 -0.131 -15.605 1.00 98.94 225 VAL A N 1
ATOM 1753 C CA . VAL A 1 225 ? 6.648 -1.321 -16.466 1.00 98.94 225 VAL A CA 1
ATOM 1754 C C . VAL A 1 225 ? 5.422 -1.448 -17.365 1.00 98.94 225 VAL A C 1
ATOM 1756 O O . VAL A 1 225 ? 5.551 -1.663 -18.566 1.00 98.94 225 VAL A O 1
ATOM 1759 N N . VAL A 1 226 ? 4.221 -1.294 -16.810 1.00 98.81 226 VAL A N 1
ATOM 1760 C CA . VAL A 1 226 ? 2.990 -1.418 -17.592 1.00 98.81 226 VAL A CA 1
ATOM 1761 C C . VAL A 1 226 ? 2.837 -0.270 -18.591 1.00 98.81 226 VAL A C 1
ATOM 1763 O O . VAL A 1 226 ? 2.414 -0.507 -19.723 1.00 98.81 226 VAL A O 1
ATOM 1766 N N . ASN A 1 227 ? 3.235 0.950 -18.226 1.00 98.75 227 ASN A N 1
ATOM 1767 C CA . ASN A 1 227 ? 3.243 2.077 -19.157 1.00 98.75 227 ASN A CA 1
ATOM 1768 C C . ASN A 1 227 ? 4.203 1.841 -20.338 1.00 98.75 227 ASN A C 1
ATOM 1770 O O . ASN A 1 227 ? 3.830 2.044 -21.491 1.00 98.75 227 ASN A O 1
ATOM 1774 N N . GLU A 1 228 ? 5.407 1.332 -20.071 1.00 98.81 228 GLU A N 1
ATOM 1775 C CA . GLU A 1 228 ? 6.364 0.965 -21.122 1.00 98.81 228 GLU A CA 1
ATOM 1776 C C . GLU A 1 228 ? 5.859 -0.185 -21.998 1.00 98.81 228 GLU A C 1
ATOM 1778 O O . GLU A 1 228 ? 6.038 -0.162 -23.215 1.00 98.81 228 GLU A O 1
ATOM 1783 N N . ALA A 1 229 ? 5.152 -1.161 -21.424 1.00 98.81 229 ALA A N 1
ATOM 1784 C CA . ALA A 1 229 ? 4.514 -2.210 -22.211 1.00 98.81 229 ALA A CA 1
ATOM 1785 C C . ALA A 1 229 ? 3.484 -1.628 -23.193 1.00 98.81 229 ALA A C 1
ATOM 1787 O O . ALA A 1 229 ? 3.500 -1.983 -24.370 1.00 98.81 229 ALA A O 1
ATOM 1788 N N . VAL A 1 230 ? 2.635 -0.693 -22.754 1.00 98.75 230 VAL A N 1
ATOM 1789 C CA . VAL A 1 230 ? 1.704 0.015 -23.652 1.00 98.75 230 VAL A CA 1
ATOM 1790 C C . VAL A 1 230 ? 2.467 0.740 -24.765 1.00 98.75 230 VAL A C 1
ATOM 1792 O O . VAL A 1 230 ? 2.114 0.595 -25.936 1.00 98.75 230 VAL A O 1
ATOM 1795 N N . GLN A 1 231 ? 3.557 1.434 -24.428 1.00 98.69 231 GLN A N 1
ATOM 1796 C CA . GLN A 1 231 ? 4.392 2.140 -25.402 1.00 98.69 231 GLN A CA 1
ATOM 1797 C C . GLN A 1 231 ? 5.010 1.195 -26.448 1.00 98.69 231 GLN A C 1
ATOM 1799 O O . GLN A 1 231 ? 5.005 1.507 -27.639 1.00 98.69 231 GLN A O 1
ATOM 1804 N N . LEU A 1 232 ? 5.504 0.024 -26.034 1.00 98.69 232 LEU A N 1
ATOM 1805 C CA . LEU A 1 232 ? 6.099 -0.976 -26.929 1.00 98.69 232 LEU A CA 1
ATOM 1806 C C . LEU A 1 232 ? 5.075 -1.606 -27.885 1.00 98.69 232 LEU A C 1
ATOM 1808 O O . LEU A 1 232 ? 5.427 -1.961 -29.012 1.00 98.69 232 LEU A O 1
ATOM 1812 N N . PHE A 1 233 ? 3.809 -1.707 -27.473 1.00 98.62 233 PHE A N 1
ATOM 1813 C CA . PHE A 1 233 ? 2.713 -2.106 -28.362 1.00 98.62 233 PHE A CA 1
ATOM 1814 C C . PHE A 1 233 ? 2.284 -0.986 -29.330 1.00 98.62 233 PHE A C 1
ATOM 1816 O O . PHE A 1 233 ? 1.641 -1.266 -30.349 1.00 98.62 233 PHE A O 1
ATOM 1823 N N . GLY A 1 234 ? 2.639 0.272 -29.053 1.00 98.19 234 GLY A N 1
ATOM 1824 C CA . GLY A 1 234 ? 2.209 1.437 -29.823 1.00 98.19 234 GLY A CA 1
ATOM 1825 C C . GLY A 1 234 ? 0.685 1.573 -29.825 1.00 98.19 234 GLY A C 1
ATOM 1826 O O . GLY A 1 234 ? 0.031 1.346 -28.809 1.00 98.19 234 GLY A O 1
ATOM 1827 N N . GLY A 1 235 ? 0.093 1.879 -30.985 1.00 97.94 235 GLY A N 1
ATOM 1828 C CA . GLY A 1 235 ? -1.362 2.040 -31.113 1.00 97.94 235 GLY A CA 1
ATOM 1829 C C . GLY A 1 235 ? -2.170 0.836 -30.609 1.00 97.94 235 GLY A C 1
ATOM 1830 O O . GLY A 1 235 ? -3.205 1.022 -29.978 1.00 97.94 235 GLY A O 1
ATOM 1831 N N . TYR A 1 236 ? -1.670 -0.395 -30.786 1.00 97.94 236 TYR A N 1
ATOM 1832 C CA . TYR A 1 236 ? -2.346 -1.598 -30.286 1.00 97.94 236 TYR A CA 1
ATOM 1833 C C . TYR A 1 236 ? -2.436 -1.643 -28.760 1.00 97.94 236 TYR A C 1
ATOM 1835 O O . TYR A 1 236 ? -3.428 -2.141 -28.227 1.00 97.94 236 TYR A O 1
ATOM 1843 N N . GLY A 1 237 ? -1.454 -1.062 -28.066 1.00 98.00 237 GLY A N 1
ATOM 1844 C CA . GLY A 1 237 ? -1.412 -0.993 -26.608 1.00 98.00 237 GLY A CA 1
ATOM 1845 C C . GLY A 1 237 ? -2.476 -0.073 -26.017 1.00 98.00 237 GLY A C 1
ATOM 1846 O O . GLY A 1 237 ? -2.795 -0.196 -24.840 1.00 98.00 237 GLY A O 1
ATOM 1847 N N . TYR A 1 238 ? -3.052 0.811 -26.836 1.00 98.06 238 TYR A N 1
ATOM 1848 C CA . TYR A 1 238 ? -4.129 1.722 -26.450 1.00 98.06 238 TYR A CA 1
ATOM 1849 C C . TYR A 1 238 ? -5.532 1.152 -26.726 1.00 98.06 238 TYR A C 1
ATOM 1851 O O . TYR A 1 238 ? -6.542 1.737 -26.337 1.00 98.06 238 TYR A O 1
ATOM 1859 N N . THR A 1 239 ? -5.622 0.000 -27.397 1.00 97.56 239 THR A N 1
ATOM 1860 C CA . THR A 1 239 ? -6.906 -0.629 -27.731 1.00 97.56 239 THR A CA 1
ATOM 1861 C C . THR A 1 239 ? -7.301 -1.683 -26.703 1.00 97.56 239 THR A C 1
ATOM 1863 O O . THR A 1 239 ? -6.463 -2.431 -26.205 1.00 97.56 239 THR A O 1
ATOM 1866 N N . LYS A 1 240 ? -8.610 -1.833 -26.471 1.00 96.75 240 LYS A N 1
ATOM 1867 C CA . LYS A 1 240 ? -9.178 -2.878 -25.596 1.00 96.75 240 LYS A CA 1
ATOM 1868 C C . LYS A 1 240 ? -9.028 -4.305 -26.142 1.00 96.75 240 LYS A C 1
ATOM 1870 O O . LYS A 1 240 ? -9.362 -5.256 -25.445 1.00 96.75 240 LYS A O 1
ATOM 1875 N N . ASN A 1 241 ? -8.536 -4.455 -27.373 1.00 96.81 241 ASN A N 1
ATOM 1876 C CA . ASN A 1 241 ? -8.294 -5.755 -27.997 1.00 96.81 241 ASN A CA 1
ATOM 1877 C C . ASN A 1 241 ? -7.007 -6.417 -27.478 1.00 96.81 241 ASN A C 1
ATOM 1879 O O . ASN A 1 241 ? -6.818 -7.613 -27.680 1.00 96.81 241 ASN A O 1
ATOM 1883 N N . PHE A 1 242 ? -6.131 -5.657 -26.809 1.00 96.69 242 PHE A N 1
ATOM 1884 C CA . PHE A 1 242 ? -4.898 -6.162 -26.212 1.00 96.69 242 PHE A CA 1
ATOM 1885 C C . PHE A 1 242 ? -4.927 -6.004 -24.686 1.00 96.69 242 PHE A C 1
ATOM 1887 O O . PHE A 1 242 ? -5.450 -5.018 -24.167 1.00 96.69 242 PHE A O 1
ATOM 1894 N N . PRO A 1 243 ? -4.341 -6.948 -23.930 1.00 95.81 243 PRO A N 1
ATOM 1895 C CA . PRO A 1 243 ? -4.501 -6.996 -22.476 1.00 95.81 243 PRO A CA 1
ATOM 1896 C C . PRO A 1 243 ? -3.732 -5.900 -21.718 1.00 95.81 243 PRO A C 1
ATOM 1898 O O . PRO A 1 243 ? -4.006 -5.671 -20.539 1.00 95.81 243 PRO A O 1
ATOM 1901 N N . VAL A 1 244 ? -2.771 -5.223 -22.356 1.00 97.62 244 VAL A N 1
ATOM 1902 C CA . VAL A 1 244 ? -1.876 -4.258 -21.688 1.00 97.62 244 VAL A CA 1
ATOM 1903 C C . VAL A 1 244 ? -2.597 -2.995 -21.210 1.00 97.62 244 VAL A C 1
ATOM 1905 O O . VAL A 1 244 ? -2.278 -2.498 -20.131 1.00 97.62 244 VAL A O 1
ATOM 1908 N N . GLU A 1 245 ? -3.631 -2.526 -21.921 1.00 98.31 245 GLU A N 1
ATOM 1909 C CA . GLU A 1 245 ? -4.429 -1.370 -21.476 1.00 98.31 245 GLU A CA 1
ATOM 1910 C C . GLU A 1 245 ? -5.166 -1.670 -20.165 1.00 98.31 245 GLU A C 1
ATOM 1912 O O . GLU A 1 245 ? -5.227 -0.841 -19.254 1.00 98.31 245 GLU A O 1
ATOM 1917 N N . LYS A 1 246 ? -5.668 -2.907 -20.026 1.00 98.50 246 LYS A N 1
ATOM 1918 C CA . LYS A 1 246 ? -6.331 -3.358 -18.803 1.00 98.50 246 LYS A CA 1
ATOM 1919 C C . LYS A 1 246 ? -5.354 -3.361 -17.642 1.00 98.50 246 LYS A C 1
ATOM 1921 O O . LYS A 1 246 ? -5.716 -2.892 -16.565 1.00 98.50 246 LYS A O 1
ATOM 1926 N N . LEU A 1 247 ? -4.139 -3.868 -17.856 1.00 98.56 247 LEU A N 1
ATOM 1927 C CA . LEU A 1 247 ? -3.101 -3.843 -16.830 1.00 98.56 247 LEU A CA 1
ATOM 1928 C C . LEU A 1 247 ? -2.810 -2.405 -16.395 1.00 98.56 247 LEU A C 1
ATOM 1930 O O . LEU A 1 247 ? -2.754 -2.168 -15.195 1.00 98.56 247 LEU A O 1
ATOM 1934 N N . LEU A 1 248 ? -2.731 -1.447 -17.329 1.00 98.44 248 LEU A N 1
ATOM 1935 C CA . LEU A 1 248 ? -2.461 -0.039 -17.006 1.00 98.44 248 LEU A CA 1
ATOM 1936 C C . LEU A 1 248 ? -3.549 0.552 -16.101 1.00 98.44 248 LEU A C 1
ATOM 1938 O O . LEU A 1 248 ? -3.260 1.218 -15.104 1.00 98.44 248 LEU A O 1
ATOM 1942 N N . ARG A 1 249 ? -4.816 0.277 -16.427 1.00 98.62 249 ARG A N 1
ATOM 1943 C CA . ARG A 1 249 ? -5.955 0.705 -15.609 1.00 98.62 249 ARG A CA 1
ATOM 1944 C C . ARG A 1 249 ? -5.952 0.052 -14.228 1.00 98.62 249 ARG A C 1
ATOM 1946 O O . ARG A 1 249 ? -6.241 0.724 -13.239 1.00 98.62 249 ARG A O 1
ATOM 1953 N N . ASP A 1 250 ? -5.655 -1.243 -14.155 1.00 98.56 250 ASP A N 1
ATOM 1954 C CA . ASP A 1 250 ? -5.695 -2.023 -12.915 1.00 98.56 250 ASP A CA 1
ATOM 1955 C C . ASP A 1 250 ? -4.554 -1.651 -11.954 1.00 98.56 250 ASP A C 1
ATOM 1957 O O . ASP A 1 250 ? -4.785 -1.564 -10.745 1.00 98.56 250 ASP A O 1
ATOM 1961 N N . THR A 1 251 ? -3.348 -1.385 -12.470 1.00 98.12 251 THR A N 1
ATOM 1962 C CA . THR A 1 251 ? -2.174 -1.046 -11.649 1.00 98.12 251 THR A CA 1
ATOM 1963 C C . THR A 1 251 ? -2.271 0.328 -11.008 1.00 98.12 251 THR A C 1
ATOM 1965 O O . THR A 1 251 ? -1.695 0.538 -9.940 1.00 98.12 251 THR A O 1
ATOM 1968 N N . ARG A 1 252 ? -3.036 1.260 -11.598 1.00 98.19 252 ARG A N 1
ATOM 1969 C CA . ARG A 1 252 ? -3.154 2.631 -11.077 1.00 98.19 252 ARG A CA 1
ATOM 1970 C C . ARG A 1 252 ? -3.648 2.677 -9.635 1.00 98.19 252 ARG A C 1
ATOM 1972 O O . ARG A 1 252 ? -3.249 3.569 -8.888 1.00 98.19 252 ARG A O 1
ATOM 1979 N N . LEU A 1 253 ? -4.501 1.733 -9.249 1.00 98.31 253 LEU A N 1
ATOM 1980 C CA . LEU A 1 253 ? -5.077 1.676 -7.911 1.00 98.31 253 LEU A CA 1
ATOM 1981 C C . LEU A 1 253 ? -4.058 1.231 -6.845 1.00 98.31 253 LEU A C 1
ATOM 1983 O O . LEU A 1 253 ? -4.177 1.628 -5.685 1.00 98.31 253 LEU A O 1
ATOM 1987 N N . PHE A 1 254 ? -3.027 0.467 -7.222 1.00 98.44 254 PHE A N 1
ATOM 1988 C CA . PHE A 1 254 ? -2.056 -0.081 -6.274 1.00 98.44 254 PHE A CA 1
ATOM 1989 C C . PHE A 1 254 ? -1.255 0.990 -5.528 1.00 98.44 254 PHE A C 1
ATOM 1991 O O . PHE A 1 254 ? -0.873 0.781 -4.379 1.00 98.44 254 PHE A O 1
ATOM 1998 N N . THR A 1 255 ? -1.028 2.155 -6.136 1.00 98.38 255 THR A N 1
ATOM 1999 C CA . THR A 1 255 ? -0.336 3.278 -5.481 1.00 98.38 255 THR A CA 1
ATOM 2000 C C . THR A 1 255 ? -1.250 4.085 -4.551 1.00 98.38 255 THR A C 1
ATOM 2002 O O . THR A 1 255 ? -0.771 4.975 -3.857 1.00 98.38 255 THR A O 1
ATOM 2005 N N . ILE A 1 256 ? -2.548 3.759 -4.482 1.00 98.44 256 ILE A N 1
ATOM 2006 C CA . ILE A 1 256 ? -3.558 4.508 -3.718 1.00 98.44 256 ILE A CA 1
ATOM 2007 C C . ILE A 1 256 ? -3.999 3.740 -2.467 1.00 98.44 256 ILE A C 1
ATOM 2009 O O . ILE A 1 256 ? -3.842 4.246 -1.359 1.00 98.44 256 ILE A O 1
ATOM 2013 N N . TYR A 1 257 ? -4.554 2.532 -2.616 1.00 97.38 257 TYR A N 1
ATOM 2014 C CA . TYR A 1 257 ? -5.121 1.815 -1.466 1.00 97.38 257 TYR A CA 1
ATOM 2015 C C . TYR A 1 257 ? -4.042 1.239 -0.538 1.00 97.38 257 TYR A C 1
ATOM 2017 O O . TYR A 1 257 ? -2.857 1.194 -0.889 1.00 97.38 257 TYR A O 1
ATOM 2025 N N . GLU A 1 258 ? -4.471 0.748 0.633 1.00 96.62 258 GLU A N 1
ATOM 2026 C CA . GLU A 1 258 ? -3.599 0.183 1.683 1.00 96.62 258 GLU A CA 1
ATOM 2027 C C . GLU A 1 258 ? -2.469 1.143 2.115 1.00 96.62 258 GLU A C 1
ATOM 2029 O O . GLU A 1 258 ? -1.372 0.742 2.517 1.00 96.62 258 GLU A O 1
ATOM 2034 N N . GLY A 1 259 ? -2.781 2.442 2.042 1.00 96.75 259 GLY A N 1
ATOM 2035 C CA . GLY A 1 259 ? -1.889 3.575 2.263 1.00 96.75 259 GLY A CA 1
ATOM 2036 C C . GLY A 1 259 ? -1.209 4.007 0.967 1.00 96.75 259 GLY A C 1
ATOM 2037 O O . GLY A 1 259 ? -0.509 3.210 0.337 1.00 96.75 259 GLY A O 1
ATOM 2038 N N . THR A 1 260 ? -1.383 5.271 0.579 1.00 98.44 260 THR A N 1
ATOM 2039 C CA . THR A 1 260 ? -0.813 5.810 -0.664 1.00 98.44 260 THR A CA 1
ATOM 2040 C C . THR A 1 260 ? 0.710 5.700 -0.682 1.00 98.44 260 THR A C 1
ATOM 2042 O O . THR A 1 260 ? 1.340 5.494 0.359 1.00 98.44 260 THR A O 1
ATOM 2045 N N . SER A 1 261 ? 1.323 5.826 -1.858 1.00 98.38 261 SER A N 1
ATOM 2046 C CA . SER A 1 261 ? 2.783 5.843 -1.966 1.00 98.38 261 SER A CA 1
ATOM 2047 C C . SER A 1 261 ? 3.431 6.903 -1.062 1.00 98.38 261 SER A C 1
ATOM 2049 O O . SER A 1 261 ? 4.471 6.644 -0.463 1.00 98.38 261 SER A O 1
ATOM 2051 N N . GLU A 1 262 ? 2.801 8.065 -0.893 1.00 98.56 262 GLU A N 1
ATOM 2052 C CA . GLU A 1 262 ? 3.271 9.152 -0.022 1.00 98.56 262 GLU A CA 1
ATOM 2053 C C . GLU A 1 262 ? 3.227 8.738 1.451 1.00 98.56 262 GLU A C 1
ATOM 2055 O O . GLU A 1 262 ? 4.201 8.937 2.171 1.00 98.56 262 GLU A O 1
ATOM 2060 N N . ILE A 1 263 ? 2.151 8.073 1.884 1.00 98.06 263 ILE A N 1
ATOM 2061 C CA . ILE A 1 263 ? 2.055 7.538 3.248 1.00 98.06 263 ILE A CA 1
ATOM 2062 C C . ILE A 1 263 ? 3.151 6.505 3.513 1.00 98.06 263 ILE A C 1
ATOM 2064 O O . ILE A 1 263 ? 3.778 6.534 4.569 1.00 98.06 263 ILE A O 1
ATOM 2068 N N . GLN A 1 264 ? 3.445 5.622 2.555 1.00 98.38 264 GLN A N 1
ATOM 2069 C CA . GLN A 1 264 ? 4.547 4.674 2.740 1.00 98.38 264 GLN A CA 1
ATOM 2070 C C . GLN A 1 264 ? 5.905 5.380 2.834 1.00 98.38 264 GLN A C 1
ATOM 2072 O O . GLN A 1 264 ? 6.737 4.991 3.652 1.00 98.38 264 GLN A O 1
ATOM 2077 N N . ARG A 1 265 ? 6.131 6.427 2.027 1.00 98.31 265 ARG A N 1
ATOM 2078 C CA . ARG A 1 265 ? 7.348 7.246 2.109 1.00 98.31 265 ARG A CA 1
ATOM 2079 C C . ARG A 1 265 ? 7.477 7.921 3.464 1.00 98.31 265 ARG A C 1
ATOM 2081 O O . ARG A 1 265 ? 8.564 7.890 4.021 1.00 98.31 265 ARG A O 1
ATOM 2088 N N . MET A 1 266 ? 6.392 8.469 4.013 1.00 97.94 266 MET A N 1
ATOM 2089 C CA . MET A 1 266 ? 6.401 9.064 5.353 1.00 97.94 266 MET A CA 1
ATOM 2090 C C . MET A 1 266 ? 6.808 8.048 6.426 1.00 97.94 266 MET A C 1
ATOM 2092 O O . MET A 1 266 ? 7.634 8.368 7.275 1.00 97.94 266 MET A O 1
ATOM 2096 N N . ILE A 1 267 ? 6.292 6.814 6.362 1.00 96.31 267 ILE A N 1
ATOM 2097 C CA . ILE A 1 267 ? 6.656 5.741 7.304 1.00 96.31 267 ILE A CA 1
ATOM 2098 C C . ILE A 1 267 ? 8.155 5.428 7.221 1.00 96.31 267 ILE A C 1
ATOM 2100 O O . ILE A 1 267 ? 8.840 5.359 8.241 1.00 96.31 267 ILE A O 1
ATOM 2104 N N . VAL A 1 268 ? 8.677 5.252 6.005 1.00 97.00 268 VAL A N 1
ATOM 2105 C CA . VAL A 1 268 ? 10.092 4.914 5.798 1.00 97.00 268 VAL A CA 1
ATOM 2106 C C . VAL A 1 268 ? 11.006 6.087 6.148 1.00 97.00 268 VAL A C 1
ATOM 2108 O O . VAL A 1 268 ? 12.038 5.872 6.775 1.00 97.00 268 VAL A O 1
ATOM 2111 N N . ALA A 1 269 ? 10.616 7.318 5.815 1.00 97.50 269 ALA A N 1
ATOM 2112 C CA . ALA A 1 269 ? 11.346 8.525 6.189 1.00 97.50 269 ALA A CA 1
ATOM 2113 C C . ALA A 1 269 ? 11.414 8.687 7.711 1.00 97.50 269 ALA A C 1
ATOM 2115 O O . ALA A 1 269 ? 12.494 8.927 8.243 1.00 97.50 269 ALA A O 1
ATOM 2116 N N . GLY A 1 270 ? 10.297 8.481 8.418 1.00 96.00 270 GLY A N 1
ATOM 2117 C CA . GLY A 1 270 ? 10.264 8.519 9.880 1.00 96.00 270 GLY A CA 1
ATOM 2118 C C . GLY A 1 270 ? 11.222 7.506 10.508 1.00 96.00 270 GLY A C 1
ATOM 2119 O O . GLY A 1 270 ? 11.977 7.853 11.411 1.00 96.00 270 GLY A O 1
ATOM 2120 N N . HIS A 1 271 ? 11.262 6.278 9.985 1.00 94.38 271 HIS A N 1
ATOM 2121 C CA . HIS A 1 271 ? 12.217 5.268 10.441 1.00 94.38 271 HIS A CA 1
ATOM 2122 C C . HIS A 1 271 ? 13.671 5.637 10.137 1.00 94.38 271 HIS A C 1
ATOM 2124 O O . HIS A 1 271 ? 14.516 5.557 11.024 1.00 94.38 271 HIS A O 1
ATOM 2130 N N . ALA A 1 272 ? 13.963 6.046 8.900 1.00 94.19 272 ALA A N 1
ATOM 2131 C CA . ALA A 1 272 ? 15.317 6.379 8.480 1.00 94.19 272 ALA A CA 1
ATOM 2132 C C . ALA A 1 272 ? 15.879 7.554 9.289 1.00 94.19 272 ALA A C 1
ATOM 2134 O O . ALA A 1 272 ? 16.998 7.471 9.773 1.00 94.19 272 ALA A O 1
ATOM 2135 N N . LEU A 1 273 ? 15.098 8.616 9.494 1.00 93.69 273 LEU A N 1
ATOM 2136 C CA . LEU A 1 273 ? 15.546 9.801 10.229 1.00 93.69 273 LEU A CA 1
ATOM 2137 C C . LEU A 1 273 ? 15.682 9.555 11.736 1.00 93.69 273 LEU A C 1
ATOM 2139 O O . LEU A 1 273 ? 16.587 10.105 12.351 1.00 93.69 273 LEU A O 1
ATOM 2143 N N . ALA A 1 274 ? 14.818 8.728 12.332 1.00 92.69 274 ALA A N 1
ATOM 2144 C CA . ALA A 1 274 ? 14.900 8.416 13.760 1.00 92.69 274 ALA A CA 1
ATOM 2145 C C . ALA A 1 274 ? 15.995 7.387 14.091 1.00 92.69 274 ALA A C 1
ATOM 2147 O O . ALA A 1 274 ? 16.556 7.418 15.182 1.00 92.69 274 ALA A O 1
ATOM 2148 N N . GLY A 1 275 ? 16.271 6.452 13.175 1.00 83.94 275 GLY A N 1
ATOM 2149 C CA . GLY A 1 275 ? 17.219 5.355 13.389 1.00 83.94 275 GLY A CA 1
ATOM 2150 C C . GLY A 1 275 ? 18.625 5.592 12.835 1.00 83.94 275 GLY A C 1
ATOM 2151 O O . GLY A 1 275 ? 19.519 4.797 13.122 1.00 83.94 275 GLY A O 1
ATOM 2152 N N . TYR A 1 276 ? 18.840 6.634 12.026 1.00 87.56 276 TYR A N 1
ATOM 2153 C CA . TYR A 1 276 ? 20.139 6.884 11.408 1.00 87.56 276 TYR A CA 1
ATOM 2154 C C . TYR A 1 276 ? 21.154 7.395 12.429 1.00 87.56 276 TYR A C 1
ATOM 2156 O O . TYR A 1 276 ? 21.019 8.484 12.984 1.00 87.56 276 TYR A O 1
ATOM 2164 N N . GLN A 1 277 ? 22.212 6.614 12.623 1.00 83.44 277 GLN A N 1
ATOM 2165 C CA . GLN A 1 277 ? 23.427 7.084 13.270 1.00 83.44 277 GLN A CA 1
ATOM 2166 C C . GLN A 1 277 ? 24.327 7.715 12.202 1.00 83.44 277 GLN A C 1
ATOM 2168 O O . GLN A 1 277 ? 24.589 7.059 11.188 1.00 83.44 277 GLN A O 1
ATOM 2173 N N . PRO A 1 278 ? 24.797 8.963 12.389 1.00 84.56 278 PRO A N 1
ATOM 2174 C CA . PRO A 1 278 ? 25.707 9.599 11.448 1.00 84.56 278 PRO A CA 1
ATOM 2175 C C . PRO A 1 278 ? 26.925 8.718 11.163 1.00 84.56 278 PRO A C 1
ATOM 2177 O O . PRO A 1 278 ? 27.727 8.447 12.051 1.00 84.56 278 PRO A O 1
ATOM 2180 N N . ALA A 1 279 ? 27.066 8.274 9.911 1.00 86.31 279 ALA A N 1
ATOM 2181 C CA . ALA A 1 279 ? 28.263 7.557 9.469 1.00 86.31 279 ALA A CA 1
ATOM 2182 C C . ALA A 1 279 ? 29.493 8.478 9.424 1.00 86.31 279 ALA A C 1
ATOM 2184 O O . ALA A 1 279 ? 30.627 8.022 9.538 1.00 86.31 279 ALA A O 1
ATOM 2185 N N . MET A 1 280 ? 29.254 9.779 9.246 1.00 84.56 280 MET A N 1
ATOM 2186 C CA . MET A 1 280 ? 30.274 10.811 9.325 1.00 84.56 280 MET A CA 1
ATOM 2187 C C . MET A 1 280 ? 30.285 11.374 10.750 1.00 84.56 280 MET A C 1
ATOM 2189 O O . MET A 1 280 ? 29.220 11.785 11.225 1.00 84.56 280 MET A O 1
ATOM 2193 N N . PRO A 1 281 ? 31.442 11.401 11.434 1.00 83.31 281 PRO A N 1
ATOM 2194 C CA . PRO A 1 281 ? 31.545 12.094 12.706 1.00 83.31 281 PRO A CA 1
ATOM 2195 C C . PRO A 1 281 ? 31.314 13.603 12.500 1.00 83.31 281 PRO A C 1
ATOM 2197 O O . PRO A 1 281 ? 31.385 14.092 11.367 1.00 83.31 281 PRO A O 1
ATOM 2200 N N . PRO A 1 282 ? 31.038 14.361 13.574 1.00 82.75 282 PRO A N 1
ATOM 2201 C CA . PRO A 1 282 ? 31.000 15.816 13.504 1.00 82.75 282 PRO A CA 1
ATOM 2202 C C . PRO A 1 282 ? 32.260 16.370 12.825 1.00 82.75 282 PRO A C 1
ATOM 2204 O O . PRO A 1 282 ? 33.331 15.763 12.893 1.00 82.75 282 PRO A O 1
ATOM 2207 N N . LEU A 1 283 ? 32.141 17.510 12.144 1.00 78.12 283 LEU A N 1
ATOM 2208 C CA . LEU A 1 283 ? 33.226 18.061 11.328 1.00 78.12 283 LEU A CA 1
ATOM 2209 C C . LEU A 1 283 ? 34.503 18.274 12.151 1.00 78.12 283 LEU A C 1
ATOM 2211 O O . LEU A 1 283 ? 35.596 18.018 11.666 1.00 78.12 283 LEU A O 1
ATOM 2215 N N . GLU A 1 284 ? 34.367 18.678 13.409 1.00 75.38 284 GLU A N 1
ATOM 2216 C CA . GLU A 1 284 ? 35.434 18.751 14.416 1.00 75.38 284 GLU A CA 1
ATOM 2217 C C . GLU A 1 284 ? 36.171 17.429 14.696 1.00 75.38 284 GLU A C 1
ATOM 2219 O O . GLU A 1 284 ? 37.345 17.447 15.039 1.00 75.38 284 GLU A O 1
ATOM 2224 N N . ASP A 1 285 ? 35.510 16.289 14.540 1.00 79.25 285 ASP A N 1
ATOM 2225 C CA . ASP A 1 285 ? 36.032 14.971 14.908 1.00 79.25 285 ASP A CA 1
ATOM 2226 C C . ASP A 1 285 ? 36.563 14.205 13.682 1.00 79.25 285 ASP A C 1
ATOM 2228 O O . ASP A 1 285 ? 37.188 13.148 13.817 1.00 79.25 285 ASP A O 1
ATOM 2232 N N . MET A 1 286 ? 36.356 14.744 12.474 1.00 81.38 286 MET A N 1
ATOM 2233 C CA . MET A 1 286 ? 36.950 14.217 11.244 1.00 81.38 286 MET A CA 1
ATOM 2234 C C . MET A 1 286 ? 38.491 14.219 11.339 1.00 81.38 286 MET A C 1
ATOM 2236 O O . MET A 1 286 ? 39.067 15.143 11.922 1.00 81.38 286 MET A O 1
ATOM 2240 N N . PRO A 1 287 ? 39.198 13.228 10.765 1.00 74.31 287 PRO A N 1
ATOM 2241 C CA . PRO A 1 287 ? 40.660 13.213 10.755 1.00 74.31 287 PRO A CA 1
ATOM 2242 C C . PRO A 1 287 ? 41.252 14.509 10.189 1.00 74.31 287 PRO A C 1
ATOM 2244 O O . PRO A 1 287 ? 40.677 15.130 9.295 1.00 74.31 287 PRO A O 1
ATOM 2247 N N . MET A 1 288 ? 42.397 14.924 10.725 1.00 72.56 288 MET A N 1
ATOM 2248 C CA . MET A 1 288 ? 43.208 15.968 10.099 1.00 72.56 288 MET A CA 1
ATOM 2249 C C . MET A 1 288 ? 43.972 15.344 8.933 1.00 72.56 288 MET A C 1
ATOM 2251 O O . MET A 1 288 ? 44.569 14.275 9.085 1.00 72.56 288 MET A O 1
ATOM 2255 N N . LEU A 1 289 ? 43.932 15.997 7.777 1.00 71.25 289 LEU A N 1
ATOM 2256 C CA . LEU A 1 289 ? 44.720 15.632 6.606 1.00 71.25 289 LEU A CA 1
ATOM 2257 C C . LEU A 1 289 ? 45.876 16.624 6.534 1.00 71.25 289 LEU A C 1
ATOM 2259 O O . LEU A 1 289 ? 45.786 17.630 5.841 1.00 71.25 289 LEU A O 1
ATOM 2263 N N . TRP A 1 290 ? 46.943 16.351 7.287 1.00 63.72 290 TRP A N 1
ATOM 2264 C CA . TRP A 1 290 ? 48.073 17.266 7.508 1.00 63.72 290 TRP A CA 1
ATOM 2265 C C . TRP A 1 290 ? 48.689 17.851 6.226 1.00 63.72 290 TRP A C 1
ATOM 2267 O O . TRP A 1 290 ? 49.162 18.982 6.242 1.00 63.72 290 TRP A O 1
ATOM 2277 N N . ASP A 1 291 ? 48.625 17.118 5.112 1.00 63.44 291 ASP A N 1
ATOM 2278 C CA . ASP A 1 291 ? 49.155 17.556 3.813 1.00 63.44 291 ASP A CA 1
ATOM 2279 C C . ASP A 1 291 ? 48.228 18.540 3.064 1.00 63.44 291 ASP A C 1
ATOM 2281 O O . ASP A 1 291 ? 48.650 19.195 2.113 1.00 63.44 291 ASP A O 1
ATOM 2285 N N . LEU A 1 292 ? 46.954 18.631 3.462 1.00 58.88 292 LEU A N 1
ATOM 2286 C CA . LEU A 1 292 ? 45.909 19.456 2.835 1.00 58.88 292 LEU A CA 1
ATOM 2287 C C . LEU A 1 292 ? 45.400 20.576 3.757 1.00 58.88 292 LEU A C 1
ATOM 2289 O O . LEU A 1 292 ? 44.946 21.616 3.276 1.00 58.88 292 LEU A O 1
ATOM 2293 N N . ASP A 1 293 ? 45.480 20.378 5.072 1.00 61.41 293 ASP A N 1
ATOM 2294 C CA . ASP A 1 293 ? 45.033 21.318 6.098 1.00 61.41 293 ASP A CA 1
ATOM 2295 C C . ASP A 1 293 ? 46.081 22.436 6.287 1.00 61.41 293 ASP A C 1
ATOM 2297 O O . ASP A 1 293 ? 46.925 22.375 7.179 1.00 61.41 293 ASP A O 1
ATOM 2301 N N . LEU A 1 294 ? 46.030 23.445 5.404 1.00 53.03 294 LEU A N 1
ATOM 2302 C CA . LEU A 1 294 ? 46.854 24.669 5.351 1.00 53.03 294 LEU A CA 1
ATOM 2303 C C . LEU A 1 294 ? 47.543 25.049 6.680 1.00 53.03 294 LEU A C 1
ATOM 2305 O O . LEU A 1 294 ? 46.919 25.629 7.566 1.00 53.03 294 LEU A O 1
ATOM 2309 N N . GLY A 1 295 ? 48.848 24.782 6.786 1.00 54.06 295 GLY A N 1
ATOM 2310 C CA . GLY A 1 295 ? 49.666 25.179 7.940 1.00 54.06 295 GLY A CA 1
ATOM 2311 C C . GLY A 1 295 ? 50.895 24.302 8.145 1.00 54.06 295 GLY A C 1
ATOM 2312 O O . GLY A 1 295 ? 51.156 23.879 9.267 1.00 54.06 295 GLY A O 1
ATOM 2313 N N . GLY A 1 296 ? 51.603 23.998 7.052 1.00 52.56 296 GLY A N 1
ATOM 2314 C CA . GLY A 1 296 ? 52.789 23.150 7.063 1.00 52.56 296 GLY A CA 1
ATOM 2315 C C . GLY A 1 296 ? 53.774 23.480 8.191 1.00 52.56 296 GLY A C 1
ATOM 2316 O O . GLY A 1 296 ? 53.974 24.638 8.546 1.00 52.56 296 GLY A O 1
ATOM 2317 N N . GLU A 1 297 ? 54.401 22.414 8.688 1.00 52.47 297 GLU A N 1
ATOM 2318 C CA . GLU A 1 297 ? 55.653 22.408 9.459 1.00 52.47 297 GLU A CA 1
ATOM 2319 C C . GLU A 1 297 ? 55.637 22.663 10.978 1.00 52.47 297 GLU A C 1
ATOM 2321 O O . GLU A 1 297 ? 56.706 22.906 11.527 1.00 52.47 297 GLU A O 1
ATOM 2326 N N . ASP A 1 298 ? 54.532 22.507 11.721 1.00 55.03 298 ASP A N 1
ATOM 2327 C CA . ASP A 1 298 ? 54.642 22.559 13.197 1.00 55.03 298 ASP A CA 1
ATOM 2328 C C . ASP A 1 298 ? 53.850 21.466 13.932 1.00 55.03 298 ASP A C 1
ATOM 2330 O O . ASP A 1 298 ? 52.801 21.687 14.547 1.00 55.03 298 ASP A O 1
ATOM 2334 N N . ALA A 1 299 ? 54.397 20.247 13.877 1.00 52.50 299 ALA A N 1
ATOM 2335 C CA . ALA A 1 299 ? 54.022 19.113 14.718 1.00 52.50 299 ALA A CA 1
ATOM 2336 C C . ALA A 1 299 ? 54.305 19.432 16.204 1.00 52.50 299 ALA A C 1
ATOM 2338 O O . ALA A 1 299 ? 55.286 18.979 16.784 1.00 52.50 299 ALA A O 1
ATOM 2339 N N . GLY A 1 300 ? 53.453 20.257 16.815 1.00 57.53 300 GLY A N 1
ATOM 2340 C CA . GLY A 1 300 ? 53.622 20.728 18.193 1.00 57.53 300 GLY A CA 1
ATOM 2341 C C . GLY A 1 300 ? 52.617 21.788 18.650 1.00 57.53 300 GLY A C 1
ATOM 2342 O O . GLY A 1 300 ? 52.403 21.929 19.852 1.00 57.53 300 GLY A O 1
ATOM 2343 N N . ARG A 1 301 ? 51.953 22.502 17.729 1.00 71.69 301 ARG A N 1
ATOM 2344 C CA . ARG A 1 301 ? 50.985 23.555 18.084 1.00 71.69 301 ARG A CA 1
ATOM 2345 C C . ARG A 1 301 ? 49.577 23.016 18.308 1.00 71.69 301 ARG A C 1
ATOM 2347 O O . ARG A 1 301 ? 49.135 22.094 17.625 1.00 71.69 301 ARG A O 1
ATOM 2354 N N . THR A 1 302 ? 48.852 23.638 19.237 1.00 84.44 302 THR A N 1
ATOM 2355 C CA . THR A 1 302 ? 47.415 23.404 19.425 1.00 84.44 302 THR A CA 1
ATOM 2356 C C . THR A 1 302 ? 46.670 23.732 18.127 1.00 84.44 302 THR A C 1
ATOM 2358 O O . THR A 1 302 ? 46.923 24.765 17.504 1.00 84.44 302 THR A O 1
ATOM 2361 N N . ALA A 1 303 ? 45.765 22.846 17.711 1.00 85.00 303 ALA A N 1
ATOM 2362 C CA . ALA A 1 303 ? 44.981 23.013 16.493 1.00 85.00 303 ALA A CA 1
ATOM 2363 C C . ALA A 1 303 ? 43.489 23.110 16.818 1.00 85.00 303 ALA A C 1
ATOM 2365 O O . ALA A 1 303 ? 42.947 22.328 17.607 1.00 85.00 303 ALA A O 1
ATOM 2366 N N . TRP A 1 304 ? 42.826 24.060 16.170 1.00 87.69 304 TRP A N 1
ATOM 2367 C CA . TRP A 1 304 ? 41.419 24.387 16.331 1.00 87.69 304 TRP A CA 1
ATOM 2368 C C . TRP A 1 304 ? 40.714 24.255 14.989 1.00 87.69 304 TRP A C 1
ATOM 2370 O O . TRP A 1 304 ? 41.148 24.835 13.995 1.00 87.69 304 TRP A O 1
ATOM 2380 N N . ARG A 1 305 ? 39.597 23.530 14.956 1.00 88.81 305 ARG A N 1
ATOM 2381 C CA . ARG A 1 305 ? 38.750 23.429 13.768 1.00 88.81 305 ARG A CA 1
ATOM 2382 C C . ARG A 1 305 ? 37.525 24.315 13.927 1.00 88.81 305 ARG A C 1
ATOM 2384 O O . ARG A 1 305 ? 36.811 24.224 14.928 1.00 88.81 305 ARG A O 1
ATOM 2391 N N . CYS A 1 306 ? 37.259 25.156 12.932 1.00 87.88 306 CYS A N 1
ATOM 2392 C CA . CYS A 1 306 ? 36.001 25.888 12.856 1.00 87.88 306 CYS A CA 1
ATOM 2393 C C . CYS A 1 306 ? 34.858 24.910 12.539 1.00 87.88 306 CYS A C 1
ATOM 2395 O O . CYS A 1 306 ? 34.869 24.263 11.492 1.00 87.88 306 CYS A O 1
ATOM 2397 N N . ARG A 1 307 ? 33.839 24.819 13.404 1.00 89.00 307 ARG A N 1
ATOM 2398 C CA . ARG A 1 307 ? 32.702 23.892 13.225 1.00 89.00 307 ARG A CA 1
ATOM 2399 C C . ARG A 1 307 ? 31.791 24.240 12.045 1.00 89.00 307 ARG A C 1
ATOM 2401 O O . ARG A 1 307 ? 30.973 23.419 11.648 1.00 89.00 307 ARG A O 1
ATOM 2408 N N . MET A 1 308 ? 31.930 25.442 11.486 1.00 87.69 308 MET A N 1
ATOM 2409 C CA . MET A 1 308 ? 31.082 25.933 10.397 1.00 87.69 308 MET A CA 1
ATOM 2410 C C . MET A 1 308 ? 31.696 25.711 9.016 1.00 87.69 308 MET A C 1
ATOM 2412 O O . MET A 1 308 ? 31.006 25.247 8.114 1.00 87.69 308 MET A O 1
ATOM 2416 N N . CYS A 1 309 ? 32.984 26.020 8.838 1.00 86.56 309 CYS A N 1
ATOM 2417 C CA . CYS A 1 309 ? 33.665 25.881 7.545 1.00 86.56 309 CYS A CA 1
ATOM 2418 C C . CYS A 1 309 ? 34.723 24.771 7.505 1.00 86.56 309 CYS A C 1
ATOM 2420 O O . CYS A 1 309 ? 35.343 24.571 6.463 1.00 86.56 309 CYS A O 1
ATOM 2422 N N . GLY A 1 310 ? 34.991 24.101 8.629 1.00 84.81 310 GLY A N 1
ATOM 2423 C CA . GLY A 1 310 ? 35.963 23.010 8.730 1.00 84.81 310 GLY A CA 1
ATOM 2424 C C . GLY A 1 310 ? 37.429 23.423 8.645 1.00 84.81 310 GLY A C 1
ATOM 2425 O O . GLY A 1 310 ? 38.289 22.559 8.790 1.00 84.81 310 GLY A O 1
ATOM 2426 N N . HIS A 1 311 ? 37.731 24.709 8.437 1.00 84.69 311 HIS A N 1
ATOM 2427 C CA . HIS A 1 311 ? 39.111 25.173 8.341 1.00 84.69 311 HIS A CA 1
ATOM 2428 C C . HIS A 1 311 ? 39.854 24.970 9.658 1.00 84.69 311 HIS A C 1
ATOM 2430 O O . HIS A 1 311 ? 39.300 25.134 10.754 1.00 84.69 311 HIS A O 1
ATOM 2436 N N . MET A 1 312 ? 41.121 24.609 9.505 1.00 84.56 312 MET A N 1
ATOM 2437 C CA . MET A 1 312 ? 42.070 24.400 10.581 1.00 84.56 312 MET A CA 1
ATOM 2438 C C . MET A 1 312 ? 42.800 25.702 10.896 1.00 84.56 312 MET A C 1
ATOM 2440 O O . MET A 1 312 ? 43.188 26.449 10.001 1.00 84.56 312 MET A O 1
ATOM 2444 N N . HIS A 1 313 ? 42.980 25.963 12.185 1.00 83.19 313 HIS A N 1
ATOM 2445 C CA . HIS A 1 313 ? 43.674 27.132 12.702 1.00 83.19 313 HIS A CA 1
ATOM 2446 C C . HIS A 1 313 ? 44.634 26.691 13.800 1.00 83.19 313 HIS A C 1
ATOM 2448 O O . HIS A 1 313 ? 44.248 25.957 14.709 1.00 83.19 313 HIS A O 1
ATOM 2454 N N . TYR A 1 314 ? 45.882 27.137 13.718 1.00 83.50 314 TYR A N 1
ATOM 2455 C CA . TYR A 1 314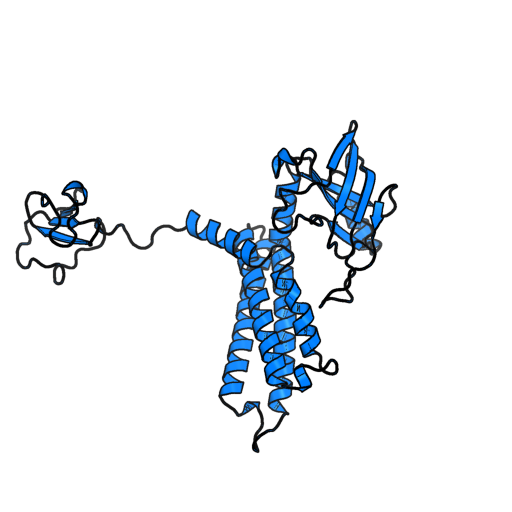 ? 46.947 26.725 14.627 1.00 83.50 314 TYR A CA 1
ATOM 2456 C C . TYR A 1 314 ? 47.315 27.878 15.564 1.00 83.50 314 TYR A C 1
ATOM 2458 O O . TYR A 1 314 ? 47.528 29.001 15.108 1.00 83.50 314 TYR A O 1
ATOM 2466 N N . GLY A 1 315 ? 47.393 27.601 16.864 1.00 83.06 315 GLY A N 1
ATOM 2467 C CA . GLY A 1 315 ? 47.684 28.592 17.902 1.00 83.06 315 GLY A CA 1
ATOM 2468 C C . GLY A 1 315 ? 47.238 28.124 19.286 1.00 83.06 315 GLY A C 1
ATOM 2469 O O . GLY A 1 315 ? 46.381 27.247 19.401 1.00 83.06 315 GLY A O 1
ATOM 2470 N N . ASP A 1 316 ? 47.815 28.704 20.340 1.00 85.00 316 ASP A N 1
ATOM 2471 C CA . ASP A 1 316 ? 47.513 28.328 21.732 1.00 85.00 316 ASP A CA 1
ATOM 2472 C C . ASP A 1 316 ? 46.030 28.522 22.083 1.00 85.00 316 ASP A C 1
ATOM 2474 O O . ASP A 1 316 ? 45.448 27.723 22.816 1.00 85.00 316 ASP A O 1
ATOM 2478 N N . GLU A 1 317 ? 45.393 29.523 21.472 1.00 88.06 317 GLU A N 1
ATOM 2479 C CA . GLU A 1 317 ? 43.965 29.804 21.581 1.00 88.06 317 GLU A CA 1
ATOM 2480 C C . GLU A 1 317 ? 43.277 29.820 20.210 1.00 88.06 317 GLU A C 1
ATOM 2482 O O . GLU A 1 317 ? 43.903 30.074 19.178 1.00 88.06 317 GLU A O 1
ATOM 2487 N N . ALA A 1 318 ? 41.962 29.583 20.202 1.00 88.62 318 ALA A N 1
ATOM 2488 C CA . ALA A 1 318 ? 41.141 29.785 19.014 1.00 88.62 318 ALA A CA 1
ATOM 2489 C C . ALA A 1 318 ? 41.141 31.268 18.586 1.00 88.62 318 ALA A C 1
ATOM 2491 O O . ALA A 1 318 ? 41.101 32.144 19.454 1.00 88.62 318 ALA A O 1
ATOM 2492 N N . PRO A 1 319 ? 41.106 31.570 17.274 1.00 89.81 319 PRO A N 1
ATOM 2493 C CA . PRO A 1 319 ? 40.885 32.929 16.786 1.00 89.81 319 PRO A CA 1
ATOM 2494 C C . PRO A 1 319 ? 39.591 33.540 17.343 1.00 89.81 319 PRO A C 1
ATOM 2496 O O . PRO A 1 319 ? 38.593 32.836 17.503 1.00 89.81 319 PRO A O 1
ATOM 2499 N N . GLU A 1 320 ? 39.578 34.857 17.569 1.00 94.44 320 GLU A N 1
ATOM 2500 C CA . GLU A 1 320 ? 38.360 35.579 17.983 1.00 94.44 320 GLU A CA 1
ATOM 2501 C C . GLU A 1 320 ? 37.231 35.467 16.941 1.00 94.44 320 GLU A C 1
ATOM 2503 O O . GLU A 1 320 ? 36.049 35.422 17.285 1.00 94.44 320 GLU A O 1
ATOM 2508 N N . GLU A 1 321 ? 37.606 35.342 15.666 1.00 94.19 321 GLU A N 1
ATOM 2509 C CA . GLU A 1 321 ? 36.713 35.152 14.529 1.00 94.19 321 GLU A CA 1
ATOM 2510 C C . GLU A 1 321 ? 37.379 34.254 13.472 1.00 94.19 321 GLU A C 1
ATOM 2512 O O . GLU A 1 321 ? 38.588 34.328 13.242 1.00 94.19 321 GLU A O 1
ATOM 2517 N N . CYS A 1 322 ? 36.605 33.390 12.808 1.00 87.75 322 CYS A N 1
ATOM 2518 C CA . CYS A 1 322 ? 37.108 32.580 11.700 1.00 87.75 322 CYS A CA 1
ATOM 2519 C C . CYS A 1 322 ? 37.352 33.435 10.449 1.00 87.75 322 CYS A C 1
ATOM 2521 O O . CYS A 1 322 ? 36.384 33.909 9.860 1.00 87.75 322 CYS A O 1
ATOM 2523 N N . PRO A 1 323 ? 38.593 33.547 9.942 1.00 87.25 323 PRO A N 1
ATOM 2524 C CA . PRO A 1 323 ? 38.887 34.368 8.767 1.00 87.25 323 PRO A CA 1
ATOM 2525 C C . PRO A 1 323 ? 38.216 33.857 7.483 1.00 87.25 323 PRO A C 1
ATOM 2527 O O . PRO A 1 323 ? 38.055 34.620 6.537 1.00 87.25 323 PRO A O 1
ATOM 2530 N N . SER A 1 324 ? 37.810 32.581 7.435 1.00 85.62 324 SER A N 1
ATOM 2531 C CA . SER A 1 324 ? 37.150 32.001 6.258 1.00 85.62 324 SER A CA 1
ATOM 2532 C C . SER A 1 324 ? 35.631 32.196 6.240 1.00 85.62 324 SER A C 1
ATOM 2534 O O . SER A 1 324 ? 35.035 32.159 5.169 1.00 85.62 324 SER A O 1
ATOM 2536 N N . CYS A 1 325 ? 34.974 32.319 7.399 1.00 89.44 325 CYS A N 1
ATOM 2537 C CA . CYS A 1 325 ? 33.502 32.361 7.460 1.00 89.44 325 CYS A CA 1
ATOM 2538 C C . CYS A 1 325 ? 32.913 33.297 8.523 1.00 89.44 325 CYS A C 1
ATOM 2540 O O . CYS A 1 325 ? 31.701 33.293 8.720 1.00 89.44 325 CYS A O 1
ATOM 2542 N N . PHE A 1 326 ? 33.750 34.100 9.178 1.00 93.44 326 PHE A N 1
ATOM 2543 C CA . PHE A 1 326 ? 33.373 35.199 10.071 1.00 93.44 326 PHE A CA 1
ATOM 2544 C C . PHE A 1 326 ? 32.510 34.782 11.275 1.00 93.44 326 PHE A C 1
ATOM 2546 O O . PHE A 1 326 ? 31.696 35.548 11.782 1.00 93.44 326 PHE A O 1
ATOM 2553 N N . VAL A 1 327 ? 32.651 33.531 11.730 1.00 93.62 327 VAL A N 1
ATOM 2554 C CA . VAL A 1 327 ? 31.967 33.031 12.934 1.00 93.62 327 VAL A CA 1
ATOM 2555 C C . VAL A 1 327 ? 32.833 33.235 14.177 1.00 93.62 327 VAL A C 1
ATOM 2557 O O . VAL A 1 327 ? 34.057 33.118 14.080 1.00 93.62 327 VAL A O 1
ATOM 2560 N N . PRO A 1 328 ? 32.228 33.520 15.343 1.00 96.06 328 PRO A N 1
ATOM 2561 C CA . PRO A 1 328 ? 32.969 33.892 16.547 1.00 96.06 328 PRO A CA 1
ATOM 2562 C C . PRO A 1 328 ? 33.780 32.727 17.133 1.00 96.06 328 PRO A C 1
ATOM 2564 O O . PRO A 1 328 ? 33.512 31.561 16.838 1.00 96.06 328 PRO A O 1
ATOM 2567 N N . LYS A 1 329 ? 34.709 33.036 18.050 1.00 94.44 329 LYS A N 1
ATOM 2568 C CA . LYS A 1 329 ? 35.565 32.086 18.797 1.00 94.44 329 LYS A CA 1
ATOM 2569 C C . LYS A 1 329 ? 34.829 30.869 19.361 1.00 94.44 329 LYS A C 1
ATOM 2571 O O . LYS A 1 32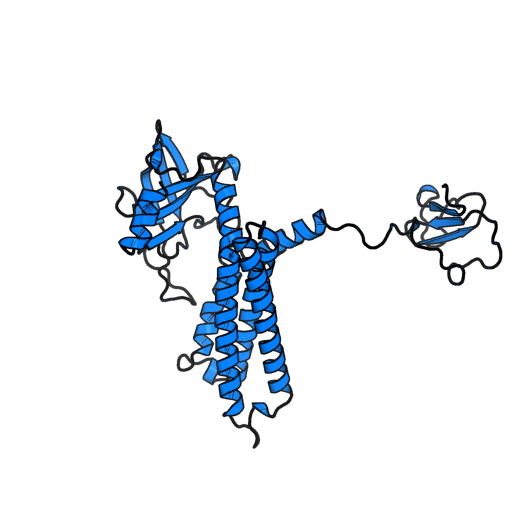9 ? 35.365 29.765 19.396 1.00 94.44 329 LYS A O 1
ATOM 2576 N N . THR A 1 330 ? 33.566 31.035 19.754 1.00 94.00 330 THR A N 1
ATOM 2577 C CA . THR A 1 330 ? 32.713 29.950 20.272 1.00 94.00 330 THR A CA 1
ATOM 2578 C C . THR A 1 330 ? 32.411 28.862 19.238 1.00 94.00 330 THR A C 1
ATOM 2580 O O . THR A 1 330 ? 32.008 27.758 19.605 1.00 94.00 330 THR A O 1
ATOM 2583 N N . ALA A 1 331 ? 32.605 29.126 17.947 1.00 91.25 331 ALA A N 1
ATOM 2584 C CA . ALA A 1 331 ? 32.415 28.163 16.870 1.00 91.25 331 ALA A CA 1
ATOM 2585 C C . ALA A 1 331 ? 33.611 27.214 16.682 1.00 91.25 331 ALA A C 1
ATOM 2587 O O . ALA A 1 331 ? 33.486 26.244 15.935 1.00 91.25 331 ALA A O 1
ATOM 2588 N N . PHE A 1 332 ? 34.741 27.443 17.352 1.00 90.50 332 PHE A N 1
ATOM 2589 C CA . PHE A 1 332 ? 35.924 26.593 17.244 1.00 90.50 332 PHE A CA 1
ATOM 2590 C C . PHE A 1 332 ? 35.902 25.461 18.265 1.00 90.50 332 PHE A C 1
ATOM 2592 O O . PHE A 1 332 ? 35.462 25.629 19.401 1.00 90.50 332 PHE A O 1
ATOM 2599 N N . LYS A 1 333 ? 36.428 24.304 17.867 1.00 91.25 333 LYS A N 1
ATOM 2600 C CA . LYS A 1 333 ? 36.722 23.191 18.771 1.00 91.25 333 LYS A CA 1
ATOM 2601 C C . LYS A 1 333 ? 38.198 22.843 18.663 1.00 91.25 333 LYS A C 1
ATOM 2603 O O . LYS A 1 333 ? 38.734 22.759 17.559 1.00 91.25 333 LYS A O 1
ATOM 2608 N N . LYS A 1 334 ? 38.855 22.657 19.806 1.00 89.38 334 LYS A N 1
ATOM 2609 C CA . LYS A 1 334 ? 40.225 22.147 19.857 1.00 89.38 334 LYS A CA 1
ATOM 2610 C C . LYS A 1 334 ? 40.220 20.694 19.391 1.00 89.38 334 LYS A C 1
ATOM 2612 O O . LYS A 1 334 ? 39.461 19.882 19.913 1.00 89.38 334 LYS A O 1
ATOM 2617 N N . VAL A 1 335 ? 41.045 20.385 18.398 1.00 86.50 335 VAL A N 1
ATOM 2618 C CA . VAL A 1 335 ? 41.164 19.043 17.802 1.00 86.50 335 VAL A CA 1
ATOM 2619 C C . VAL A 1 335 ? 42.559 18.440 17.997 1.00 86.50 335 VAL A C 1
ATOM 2621 O O . VAL A 1 335 ? 42.738 17.238 17.792 1.00 86.50 335 VAL A O 1
ATOM 2624 N N . TRP A 1 336 ? 43.534 19.251 18.438 1.00 82.69 336 TRP A N 1
ATOM 2625 C CA . TRP A 1 336 ? 44.882 18.811 18.806 1.00 82.69 336 TRP A CA 1
ATOM 2626 C C . TRP A 1 336 ? 45.512 19.672 19.924 1.00 82.69 336 TRP A C 1
ATOM 2628 O O . TRP A 1 336 ? 45.325 20.888 19.893 1.00 82.69 336 TRP A O 1
ATOM 2638 N N . PRO A 1 337 ? 46.296 19.096 20.862 1.00 78.75 337 PRO A N 1
ATOM 2639 C CA . PRO A 1 337 ? 46.334 17.664 21.159 1.00 78.75 337 PRO A CA 1
ATOM 2640 C C . PRO A 1 337 ? 44.934 17.181 21.554 1.00 78.75 337 PRO A C 1
ATOM 2642 O O . PRO A 1 337 ? 44.164 17.943 22.144 1.00 78.75 337 PRO A O 1
ATOM 2645 N N . ARG A 1 338 ? 44.576 15.948 21.174 1.00 68.12 338 ARG A N 1
ATOM 2646 C CA . ARG A 1 338 ? 43.298 15.358 21.594 1.00 68.12 338 ARG A CA 1
ATOM 2647 C C . ARG A 1 338 ? 43.333 15.202 23.111 1.00 68.12 338 ARG A C 1
ATOM 2649 O O . ARG A 1 338 ? 44.251 14.576 23.635 1.00 68.12 338 ARG A O 1
ATOM 2656 N N . GLU A 1 339 ? 42.373 15.804 23.801 1.00 65.31 339 GLU A N 1
ATOM 2657 C CA . GLU A 1 339 ? 42.132 15.481 25.206 1.00 65.31 339 GLU A CA 1
ATOM 2658 C C . GLU A 1 339 ? 41.685 14.010 25.253 1.00 65.31 339 GLU A C 1
ATOM 2660 O O . GLU A 1 339 ? 40.878 13.595 24.417 1.00 65.31 339 GLU A O 1
ATOM 2665 N N . GLY A 1 340 ? 42.350 13.216 26.100 1.00 49.12 340 GLY A N 1
ATOM 2666 C CA . GLY A 1 340 ? 42.304 11.747 26.089 1.00 49.12 340 GLY A CA 1
ATOM 2667 C C . GLY A 1 340 ? 40.935 11.139 26.344 1.00 49.12 340 GLY A C 1
ATOM 2668 O O . GLY A 1 340 ? 40.147 11.752 27.099 1.00 49.12 340 GLY A O 1
#

Foldseek 3Di:
DCVVPVVCCVPVVAFEKEFQADPVGAQQSLQDAFAFADDPLKTWTFDKTFFIWCLVPGQKYWHWHFNDSVCRLQRIWIFIDGCPFPQKDWADFDDALAPRVTGTTMIGGDRGIGHNVGTPGPRHCRSVVLLQVLLQCLLVLLVVLLVLLVVLLVLLVVQQQPDDDPHDGNCPDPVSVVLSVLSVVLSVVLVVLSVVLNVCVVVVHRSNLSSLVSQLSSLVSSLSSLVVSLVSCPPNSCDPVDCSSNSNSHSVCSCPHSHHSVRSVVSNVVCCVVVDDPPDDQLLADDDPQVPQPDPDDPDFWWKAQSPPRHIDTHPAADQADPVPGHGSVRIDTNPPDDD

Sequence (340 aa):
LKEKYLTRIAREFKLMCFATSEPTMGSDVAGIHCLARQDGEDYILNGSKYWITNGGLADYMTIFATVNPEAQHAGIGAFLVERNWPGVRAGQHIPKLGQRCSNTVGLNFKDVRVPKENVIAPPGQGFLLAMRTFSRTRPSIGAFAVGAARSAMEFAIDYVKRRRTFGSKLANYQAVQFKIAEMYQKVETSRLMVRKAAWEVDNGRDPTITASMAKFYATESAMQVVNEAVQLFGGYGYTKNFPVEKLLRDTRLFTIYEGTSEIQRMIVAGHALAGYQPAMPPLEDMPMLWDLDLGGEDAGRTAWRCRMCGHMHYGDEAPEECPSCFVPKTAFKKVWPREG

pLDDT: mean 94.18, std 9.16, range [49.12, 98.94]